Protein AF-0000000075708984 (afdb_homodimer)

Radius of gyration: 16.72 Å; Cα contacts (8 Å, |Δi|>4): 372; chains: 2; bounding box: 32×40×50 Å

Structure (mmCIF, N/CA/C/O backbone):
data_AF-0000000075708984-model_v1
#
loop_
_entity.id
_entity.type
_entity.pdbx_description
1 polymer 'Dynein light chain'
#
loop_
_atom_site.group_PDB
_atom_site.id
_atom_site.type_symbol
_atom_site.label_atom_id
_atom_site.label_alt_id
_atom_site.label_comp_id
_atom_site.label_asym_id
_atom_site.label_entity_id
_atom_site.label_seq_id
_atom_site.pdbx_PDB_ins_code
_atom_site.Cartn_x
_atom_site.Cartn_y
_atom_site.Cartn_z
_atom_site.occupancy
_atom_site.B_iso_or_equiv
_atom_site.auth_seq_id
_atom_site.auth_comp_id
_atom_site.auth_asym_id
_atom_site.auth_atom_id
_atom_site.pdbx_PDB_model_num
ATOM 1 N N . MET A 1 1 ? -2.6 6.703 -23.922 1 40.41 1 MET A N 1
ATOM 2 C CA . MET A 1 1 ? -3.619 5.766 -24.375 1 40.41 1 MET A CA 1
ATOM 3 C C . MET A 1 1 ? -4.562 5.383 -23.25 1 40.41 1 MET A C 1
ATOM 5 O O . MET A 1 1 ? -4.117 4.988 -22.172 1 40.41 1 MET A O 1
ATOM 9 N N . THR A 1 2 ? -5.773 5.848 -23.344 1 46.91 2 THR A N 1
ATOM 10 C CA . THR A 1 2 ? -6.812 5.676 -22.328 1 46.91 2 THR A CA 1
ATOM 11 C C . THR A 1 2 ? -7.078 4.191 -22.078 1 46.91 2 THR A C 1
ATOM 13 O O . THR A 1 2 ? -7.496 3.469 -22.984 1 46.91 2 THR A O 1
ATOM 16 N N . GLU A 1 3 ? -6.422 3.602 -21.25 1 53.44 3 GLU A N 1
ATOM 17 C CA . GLU A 1 3 ? -6.613 2.176 -21 1 53.44 3 GLU A CA 1
ATOM 18 C C . GLU A 1 3 ? -8.094 1.844 -20.812 1 53.44 3 GLU A C 1
ATOM 20 O O . GLU A 1 3 ? -8.805 2.553 -20.109 1 53.44 3 GLU A O 1
ATOM 25 N N . GLU A 1 4 ? -8.695 1.278 -21.812 1 61.34 4 GLU A N 1
ATOM 26 C CA . GLU A 1 4 ? -10.07 0.809 -21.719 1 61.34 4 GLU A CA 1
ATOM 27 C C . GLU A 1 4 ? -10.328 0.103 -20.391 1 61.34 4 GLU A C 1
ATOM 29 O O . GLU A 1 4 ? -9.523 -0.716 -19.953 1 61.34 4 GLU A O 1
ATOM 34 N N . PRO A 1 5 ? -11.258 0.633 -19.703 1 63.28 5 PRO A N 1
ATOM 35 C CA . PRO A 1 5 ? -11.57 -0.022 -18.422 1 63.28 5 PRO A CA 1
ATOM 36 C C . PRO A 1 5 ? -11.812 -1.522 -18.578 1 63.28 5 PRO A C 1
ATOM 38 O O . PRO A 1 5 ? -12.344 -1.966 -19.594 1 63.28 5 PRO A O 1
ATOM 41 N N . ILE A 1 6 ? -11.352 -2.383 -17.797 1 63.81 6 ILE A N 1
ATOM 42 C CA . ILE A 1 6 ? -11.594 -3.82 -17.75 1 63.81 6 ILE A CA 1
ATOM 43 C C . ILE A 1 6 ? -13.094 -4.082 -17.594 1 63.81 6 ILE A C 1
ATOM 45 O O . ILE A 1 6 ? -13.727 -3.521 -16.703 1 63.81 6 ILE A O 1
ATOM 49 N N . PRO A 1 7 ? -13.703 -4.785 -18.5 1 65.25 7 PRO A N 1
ATOM 50 C CA . PRO A 1 7 ? -15.133 -5.09 -18.391 1 65.25 7 PRO A CA 1
ATOM 51 C C . PRO A 1 7 ? -15.492 -5.777 -17.062 1 65.25 7 PRO A C 1
ATOM 53 O O . PRO A 1 7 ? -14.711 -6.586 -16.562 1 65.25 7 PRO A O 1
ATOM 56 N N . GLU A 1 8 ? -16.594 -5.539 -16.469 1 65.06 8 GLU A N 1
ATOM 57 C CA . GLU A 1 8 ? -17.062 -6 -15.172 1 65.06 8 GLU A CA 1
ATOM 58 C C . GLU A 1 8 ? -17.062 -7.523 -15.094 1 65.06 8 GLU A C 1
ATOM 60 O O . GLU A 1 8 ? -16.703 -8.102 -14.062 1 65.06 8 GLU A O 1
ATOM 65 N N . TRP A 1 9 ? -17.547 -8.211 -16.078 1 65.12 9 TRP A N 1
ATOM 66 C CA . TRP A 1 9 ? -17.656 -9.664 -16.047 1 65.12 9 TRP A CA 1
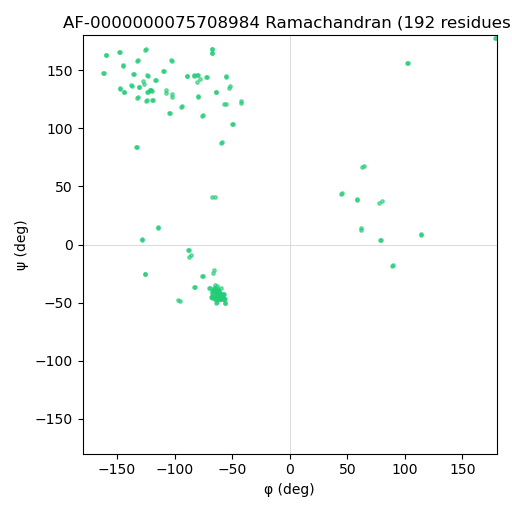ATOM 67 C C . TRP A 1 9 ? -16.297 -10.32 -15.867 1 65.12 9 TRP A C 1
ATOM 69 O O . TRP A 1 9 ? -16.188 -11.391 -15.258 1 65.12 9 TRP A O 1
ATOM 79 N N . ARG A 1 10 ? -15.305 -9.812 -16.438 1 63 10 ARG A N 1
ATOM 80 C CA . ARG A 1 10 ? -13.953 -10.336 -16.266 1 63 10 ARG A CA 1
ATOM 81 C C . ARG A 1 10 ? -13.484 -10.18 -14.828 1 63 10 ARG A C 1
ATOM 83 O O . ARG A 1 10 ? -12.844 -11.078 -14.273 1 63 10 ARG A O 1
ATOM 90 N N . LYS A 1 11 ? -13.891 -9.188 -14.336 1 60.88 11 LYS A N 1
ATOM 91 C CA . LYS A 1 11 ? -13.555 -8.906 -12.945 1 60.88 11 LYS A CA 1
ATOM 92 C C . LYS A 1 11 ? -14.203 -9.914 -12.008 1 60.88 11 LYS A C 1
ATOM 94 O O . LYS A 1 11 ? -13.711 -10.156 -10.906 1 60.88 11 LYS A O 1
ATOM 99 N N . GLN A 1 12 ? -15.219 -10.43 -12.484 1 64.44 12 GLN A N 1
ATOM 100 C CA . GLN A 1 12 ? -16 -11.359 -11.68 1 64.44 12 GLN A CA 1
ATOM 101 C C . GLN A 1 12 ? -15.453 -12.773 -11.773 1 64.44 12 GLN A C 1
ATOM 103 O O . GLN A 1 12 ? -15.789 -13.641 -10.961 1 64.44 12 GLN A O 1
ATOM 108 N N . LEU A 1 13 ? -14.57 -12.828 -12.672 1 66.19 13 LEU A N 1
ATOM 109 C CA . LEU A 1 13 ? -13.961 -14.148 -12.789 1 66.19 13 LEU A CA 1
ATOM 110 C C . LEU A 1 13 ? -12.898 -14.359 -11.719 1 66.19 13 LEU A C 1
ATOM 112 O O . LEU A 1 13 ? -12.336 -13.391 -11.203 1 66.19 13 LEU A O 1
ATOM 116 N N . ASN A 1 14 ? -12.766 -15.492 -11.102 1 77.5 14 ASN A N 1
ATOM 117 C CA . ASN A 1 14 ? -11.727 -15.875 -10.156 1 77.5 14 ASN A CA 1
ATOM 118 C C . ASN A 1 14 ? -10.352 -15.922 -10.828 1 77.5 14 ASN A C 1
ATOM 120 O O . ASN A 1 14 ? -9.609 -16.891 -10.664 1 77.5 14 ASN A O 1
ATOM 124 N N . THR A 1 15 ? -10.195 -14.938 -11.633 1 85.69 15 THR A N 1
ATOM 125 C CA . THR A 1 15 ? -8.922 -14.734 -12.305 1 85.69 15 THR A CA 1
ATOM 126 C C . THR A 1 15 ? -8.352 -13.359 -11.977 1 85.69 15 THR A C 1
ATOM 128 O O . THR A 1 15 ? -9.062 -12.352 -12.062 1 85.69 15 THR A O 1
ATOM 131 N N . PRO A 1 16 ? -7.07 -13.383 -11.641 1 92.88 16 PRO A N 1
ATOM 132 C CA . PRO A 1 16 ? -6.488 -12.07 -11.359 1 92.88 16 PRO A CA 1
ATOM 133 C C . PRO A 1 16 ? -6.465 -11.156 -12.586 1 92.88 16 PRO A C 1
ATOM 135 O O . PRO A 1 16 ? -6.133 -11.602 -13.688 1 92.88 16 PRO A O 1
ATOM 138 N N . LEU A 1 17 ? -6.918 -9.969 -12.414 1 94.06 17 LEU A N 1
ATOM 139 C CA . LEU A 1 17 ? -6.867 -8.93 -13.438 1 94.06 17 LEU A CA 1
ATOM 140 C C . LEU A 1 17 ? -5.77 -7.914 -13.125 1 94.06 17 LEU A C 1
ATOM 142 O O . LEU A 1 17 ? -5.914 -7.098 -12.211 1 94.06 17 LEU A O 1
ATOM 146 N N . VAL A 1 18 ? -4.742 -7.887 -13.984 1 97.06 18 VAL A N 1
ATOM 147 C CA . VAL A 1 18 ? -3.619 -6.988 -13.742 1 97.06 18 VAL A CA 1
ATOM 148 C C . VAL A 1 18 ? -3.982 -5.574 -14.195 1 97.06 18 VAL A C 1
ATOM 150 O O . VAL A 1 18 ? -4.426 -5.375 -15.328 1 97.06 18 VAL A O 1
ATOM 153 N N . VAL A 1 19 ? -3.807 -4.707 -13.32 1 96.44 19 VAL A N 1
ATOM 154 C CA . VAL A 1 19 ? -4.098 -3.309 -13.617 1 96.44 19 VAL A CA 1
ATOM 155 C C . VAL A 1 19 ? -2.814 -2.596 -14.047 1 96.44 19 VAL A C 1
ATOM 157 O O . VAL A 1 19 ? -2.814 -1.831 -15.008 1 96.44 19 VAL A O 1
ATOM 160 N N . GLU A 1 20 ? -1.744 -2.748 -13.32 1 97 20 GLU A N 1
ATOM 161 C CA . GLU A 1 20 ? -0.453 -2.094 -13.516 1 97 20 GLU A CA 1
ATOM 162 C C . GLU A 1 20 ? 0.695 -2.998 -13.078 1 97 20 GLU A C 1
ATOM 164 O O . GLU A 1 20 ? 0.611 -3.656 -12.039 1 97 20 GLU A O 1
ATOM 169 N N . THR A 1 21 ? 1.791 -3.062 -13.977 1 97.94 21 THR A N 1
ATOM 170 C CA . THR A 1 21 ? 2.941 -3.863 -13.578 1 97.94 21 THR A CA 1
ATOM 171 C C . THR A 1 21 ? 4.172 -3.488 -14.398 1 97.94 21 THR A C 1
ATOM 173 O O . THR A 1 21 ? 4.051 -3.049 -15.547 1 97.94 21 THR A O 1
ATOM 176 N N . ASP A 1 22 ? 5.324 -3.594 -13.758 1 97.75 22 ASP A N 1
ATOM 177 C CA . ASP A 1 22 ? 6.582 -3.533 -14.492 1 97.75 22 ASP A CA 1
ATOM 178 C C . ASP A 1 22 ? 7.324 -4.867 -14.43 1 97.75 22 ASP A C 1
ATOM 180 O O . ASP A 1 22 ? 8.516 -4.938 -14.727 1 97.75 22 ASP A O 1
ATOM 184 N N . MET A 1 23 ? 6.602 -5.922 -13.992 1 97.62 23 MET A N 1
ATOM 185 C CA . MET A 1 23 ? 7.18 -7.262 -13.945 1 97.62 23 MET A CA 1
ATOM 186 C C . MET A 1 23 ? 7.352 -7.832 -15.352 1 97.62 23 MET A C 1
ATOM 188 O O . MET A 1 23 ? 6.508 -7.617 -16.219 1 97.62 23 MET A O 1
ATOM 192 N N . GLY A 1 24 ? 8.453 -8.578 -15.484 1 97.06 24 GLY A N 1
ATOM 193 C CA . GLY A 1 24 ? 8.516 -9.398 -16.688 1 97.06 24 GLY A CA 1
ATOM 194 C C . GLY A 1 24 ? 7.488 -10.516 -16.703 1 97.06 24 GLY A C 1
ATOM 195 O O . GLY A 1 24 ? 6.93 -10.867 -15.656 1 97.06 24 GLY A O 1
ATOM 196 N N . ASP A 1 25 ? 7.281 -11.18 -17.828 1 96.94 25 ASP A N 1
ATOM 197 C CA . ASP A 1 25 ? 6.215 -12.156 -18.047 1 96.94 25 ASP A CA 1
ATOM 198 C C . ASP A 1 25 ? 6.367 -13.344 -17.094 1 96.94 25 ASP A C 1
ATOM 200 O O . ASP A 1 25 ? 5.379 -13.828 -16.531 1 96.94 25 ASP A O 1
ATOM 204 N N . ASP A 1 26 ? 7.48 -13.797 -16.969 1 97.25 26 ASP A N 1
ATOM 205 C CA . ASP A 1 26 ? 7.707 -14.969 -16.125 1 97.25 26 ASP A CA 1
ATOM 206 C C . ASP A 1 26 ? 7.367 -14.672 -14.672 1 97.25 26 ASP A C 1
ATOM 208 O O . ASP A 1 26 ? 6.641 -15.43 -14.031 1 97.25 26 ASP A O 1
ATOM 212 N N . LEU A 1 27 ? 7.914 -13.555 -14.203 1 97.56 27 LEU A N 1
ATOM 213 C CA . LEU A 1 27 ? 7.645 -13.18 -12.82 1 97.56 27 LEU A CA 1
ATOM 214 C C . LEU A 1 27 ? 6.164 -12.891 -12.617 1 97.56 27 LEU A C 1
ATOM 216 O O . LEU A 1 27 ? 5.59 -13.258 -11.586 1 97.56 27 LEU A O 1
ATOM 220 N N . GLN A 1 28 ? 5.574 -12.227 -13.539 1 98.19 28 GLN A N 1
ATOM 221 C CA . GLN A 1 28 ? 4.148 -11.938 -13.461 1 98.19 28 GLN A CA 1
ATOM 222 C C . GLN A 1 28 ? 3.336 -13.227 -13.336 1 98.19 28 GLN A C 1
ATOM 224 O O . GLN A 1 28 ? 2.43 -13.32 -12.508 1 98.19 28 GLN A O 1
ATOM 229 N N . THR A 1 29 ? 3.676 -14.227 -14.195 1 96.94 29 THR A N 1
ATOM 230 C CA . THR A 1 29 ? 2.965 -15.5 -14.18 1 96.94 29 THR A CA 1
ATOM 231 C C . THR A 1 29 ? 3.107 -16.188 -12.828 1 96.94 29 THR A C 1
ATOM 233 O O . THR A 1 29 ? 2.123 -16.672 -12.258 1 96.94 29 THR A O 1
ATOM 236 N N . GLU A 1 30 ? 4.293 -16.203 -12.336 1 96.88 30 GLU A N 1
ATOM 237 C CA . GLU A 1 30 ? 4.539 -16.781 -11.023 1 96.88 30 GLU A CA 1
ATOM 238 C C . GLU A 1 30 ? 3.75 -16.062 -9.938 1 96.88 30 GLU A C 1
ATOM 240 O O . GLU A 1 30 ? 3.158 -16.703 -9.062 1 96.88 30 GLU A O 1
ATOM 245 N N . THR A 1 31 ? 3.777 -14.766 -9.961 1 98.12 31 THR A N 1
ATOM 246 C CA . THR A 1 31 ? 3.104 -13.938 -8.969 1 98.12 31 THR A CA 1
ATOM 247 C C . THR A 1 31 ? 1.599 -14.195 -8.977 1 98.12 31 THR A C 1
ATOM 249 O O . THR A 1 31 ? 0.982 -14.328 -7.918 1 98.12 31 THR A O 1
ATOM 252 N N . LEU A 1 32 ? 1.015 -14.32 -10.156 1 97.25 32 LEU A N 1
ATOM 253 C CA . LEU A 1 32 ? -0.423 -14.531 -10.281 1 97.25 32 LEU A CA 1
ATOM 254 C C . LEU A 1 32 ? -0.821 -15.883 -9.688 1 97.25 32 LEU A C 1
ATOM 256 O O . LEU A 1 32 ? -1.882 -16 -9.07 1 97.25 32 LEU A O 1
ATOM 260 N N . ASP A 1 33 ? 0.033 -16.875 -9.875 1 96.19 33 ASP A N 1
ATOM 261 C CA . ASP A 1 33 ? -0.213 -18.188 -9.273 1 96.19 33 ASP A CA 1
ATOM 262 C C . ASP A 1 33 ? -0.175 -18.094 -7.746 1 96.19 33 ASP A C 1
ATOM 264 O O . ASP A 1 33 ? -1.006 -18.703 -7.066 1 96.19 33 ASP A O 1
ATOM 268 N N . LEU A 1 34 ? 0.746 -17.359 -7.227 1 97.69 34 LEU A N 1
ATOM 269 C CA . LEU A 1 34 ? 0.905 -17.234 -5.785 1 97.69 34 LEU A CA 1
ATOM 270 C C . LEU A 1 34 ? -0.258 -16.453 -5.18 1 97.69 34 LEU A C 1
ATOM 272 O O . LEU A 1 34 ? -0.707 -16.75 -4.07 1 97.69 34 LEU A O 1
ATOM 276 N N . VAL A 1 35 ? -0.736 -15.422 -5.887 1 97.5 35 VAL A N 1
ATOM 277 C CA . VAL A 1 35 ? -1.852 -14.602 -5.414 1 97.5 35 VAL A CA 1
ATOM 278 C C . VAL A 1 35 ? -3.09 -15.477 -5.238 1 97.5 35 VAL A C 1
ATOM 280 O O . VAL A 1 35 ? -3.74 -15.445 -4.191 1 97.5 35 VAL A O 1
ATOM 283 N N . SER A 1 36 ? -3.344 -16.297 -6.254 1 94.5 36 SER A N 1
ATOM 284 C CA . SER A 1 36 ? -4.531 -17.156 -6.195 1 94.5 36 SER A CA 1
ATOM 285 C C . SER A 1 36 ? -4.461 -18.125 -5.02 1 94.5 36 SER A C 1
ATOM 287 O O . SER A 1 36 ? -5.438 -18.281 -4.285 1 94.5 36 SER A O 1
ATOM 289 N N . SER A 1 37 ? -3.348 -18.688 -4.805 1 95.44 37 SER A N 1
ATOM 290 C CA . SER A 1 37 ? -3.146 -19.641 -3.719 1 95.44 37 SER A CA 1
ATOM 291 C C . SER A 1 37 ? -3.25 -18.953 -2.357 1 95.44 37 SER A C 1
ATOM 293 O O . SER A 1 37 ? -3.885 -19.484 -1.441 1 95.44 37 SER A O 1
ATOM 295 N N . ALA A 1 38 ? -2.625 -17.812 -2.182 1 96.88 38 ALA A N 1
ATOM 296 C CA . ALA A 1 38 ? -2.594 -17.109 -0.905 1 96.88 38 ALA A CA 1
ATOM 297 C C . ALA A 1 38 ? -3.988 -16.625 -0.508 1 96.88 38 ALA A C 1
ATOM 299 O O . ALA A 1 38 ? -4.359 -16.688 0.666 1 96.88 38 ALA A O 1
ATOM 300 N N . ILE A 1 39 ? -4.742 -16.156 -1.452 1 94.56 39 ILE A N 1
ATOM 301 C CA . ILE A 1 39 ? -6.09 -15.672 -1.186 1 94.56 39 ILE A CA 1
ATOM 302 C C . ILE A 1 39 ? -6.969 -16.828 -0.707 1 94.56 39 ILE A C 1
ATOM 304 O O . ILE A 1 39 ? -7.715 -16.672 0.265 1 94.56 39 ILE A O 1
ATOM 308 N N . GLU A 1 40 ? -6.863 -17.922 -1.377 1 92.5 40 GLU A N 1
ATOM 309 C CA . GLU A 1 40 ? -7.621 -19.094 -0.982 1 92.5 40 GLU A CA 1
ATOM 310 C C . GLU A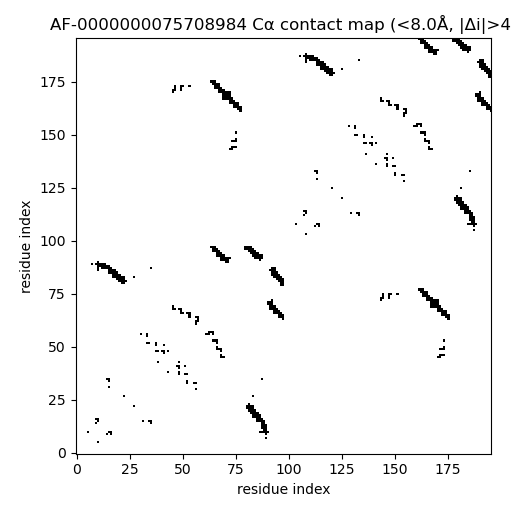 1 40 ? -7.23 -19.562 0.416 1 92.5 40 GLU A C 1
ATOM 312 O 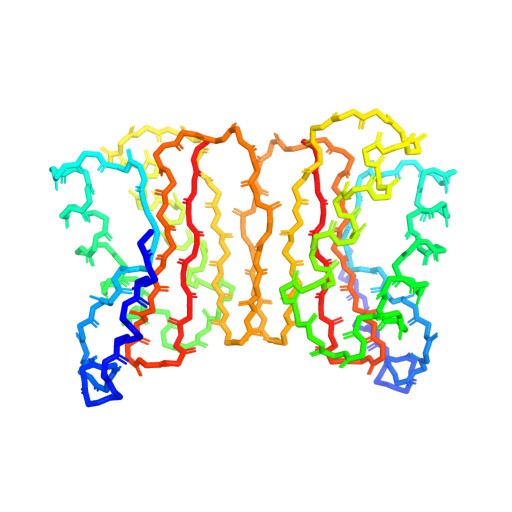O . GLU A 1 40 ? -8.094 -19.875 1.24 1 92.5 40 GLU A O 1
ATOM 317 N N . ARG A 1 41 ? -5.988 -19.516 0.755 1 95.94 41 ARG A N 1
ATOM 318 C CA . ARG A 1 41 ? -5.469 -20.016 2.025 1 95.94 41 ARG A CA 1
ATOM 319 C C . ARG A 1 41 ? -5.809 -19.062 3.166 1 95.94 41 ARG A C 1
ATOM 321 O O . ARG A 1 41 ? -5.922 -19.484 4.32 1 95.94 41 ARG A O 1
ATOM 328 N N . SER A 1 42 ? -5.973 -17.781 2.879 1 95.69 42 SER A N 1
ATOM 329 C CA . SER A 1 42 ? -6.152 -16.781 3.92 1 95.69 42 SER A CA 1
ATOM 330 C C . SER A 1 42 ? -7.625 -16.625 4.281 1 95.69 42 SER A C 1
ATOM 332 O O . SER A 1 42 ? -7.961 -15.945 5.258 1 95.69 42 SER A O 1
ATOM 334 N N . GLN A 1 43 ? -8.492 -17.25 3.629 1 92.12 43 GLN A N 1
ATOM 335 C CA . GLN A 1 43 ? -9.93 -17.234 3.881 1 92.12 43 GLN A CA 1
ATOM 336 C C . GLN A 1 43 ? -10.438 -15.82 4.133 1 92.12 43 GLN A C 1
ATOM 338 O O . GLN A 1 43 ? -11.109 -15.562 5.137 1 92.12 43 GLN A O 1
ATOM 343 N N . ASN A 1 44 ? -10.039 -14.875 3.404 1 87.88 44 ASN A N 1
ATOM 344 C CA . ASN A 1 44 ? -10.516 -13.492 3.352 1 87.88 44 ASN A CA 1
ATOM 345 C C . ASN A 1 44 ? -9.945 -12.664 4.496 1 87.88 44 ASN A C 1
ATOM 347 O O . ASN A 1 44 ? -10.43 -11.562 4.766 1 87.88 44 ASN A O 1
ATOM 351 N N . ASN A 1 45 ? -9.078 -13.25 5.293 1 96.44 45 ASN A N 1
ATOM 352 C CA . ASN A 1 45 ? -8.32 -12.461 6.262 1 96.44 45 ASN A CA 1
ATOM 353 C C . ASN A 1 45 ? -7.207 -11.664 5.586 1 96.44 45 ASN A C 1
ATOM 355 O O . ASN A 1 45 ? -6.203 -12.234 5.16 1 96.44 45 ASN A O 1
ATOM 359 N N . LEU A 1 46 ? -7.359 -10.43 5.574 1 97.31 46 LEU A N 1
ATOM 360 C CA . LEU A 1 46 ? -6.477 -9.57 4.797 1 97.31 46 LEU A CA 1
ATOM 361 C C . LEU A 1 46 ? -5.062 -9.578 5.367 1 97.31 46 LEU A C 1
ATOM 363 O O . LEU A 1 46 ? -4.086 -9.609 4.617 1 97.31 46 LEU A O 1
ATOM 367 N N . GLU A 1 47 ? -4.98 -9.531 6.672 1 97.25 47 GLU A N 1
ATOM 368 C CA . GLU A 1 47 ? -3.67 -9.547 7.316 1 97.25 47 GLU A CA 1
ATOM 369 C C . GLU A 1 47 ? -2.92 -10.844 7.016 1 97.25 47 GLU A C 1
ATOM 371 O O . GLU A 1 47 ? -1.736 -10.812 6.676 1 97.25 47 GLU A O 1
ATOM 376 N N . LEU A 1 48 ? -3.576 -11.883 7.094 1 97.81 48 LEU A N 1
ATOM 377 C CA . LEU A 1 48 ? -2.967 -13.18 6.809 1 97.81 48 LEU A CA 1
ATOM 378 C C . LEU A 1 48 ? -2.572 -13.281 5.34 1 97.81 48 LEU A C 1
ATOM 380 O O . LEU A 1 48 ? -1.534 -13.859 5.012 1 97.81 48 LEU A O 1
ATOM 384 N N . CYS A 1 49 ? -3.393 -12.766 4.52 1 98.25 49 CYS A N 1
ATOM 385 C CA . CYS A 1 49 ? -3.104 -12.797 3.09 1 98.25 49 CYS A CA 1
ATOM 386 C C . CYS A 1 49 ? -1.829 -12.023 2.775 1 98.25 49 CYS A C 1
ATOM 388 O O . CYS A 1 49 ? -0.968 -12.508 2.039 1 98.25 49 CYS A O 1
ATOM 390 N N . CYS A 1 50 ? -1.71 -10.867 3.361 1 98.5 50 CYS A N 1
ATOM 391 C CA . CYS A 1 50 ? -0.504 -10.078 3.15 1 98.5 50 CYS A CA 1
ATOM 392 C C . CYS A 1 50 ? 0.737 -10.844 3.592 1 98.5 50 CYS A C 1
ATOM 394 O O . CYS A 1 50 ? 1.734 -10.883 2.869 1 98.5 50 CYS A O 1
ATOM 396 N N . LYS A 1 51 ? 0.615 -11.375 4.699 1 97.94 51 LYS A N 1
ATOM 397 C CA . LYS A 1 51 ? 1.753 -12.102 5.254 1 97.94 51 LYS A CA 1
ATOM 398 C C . LYS A 1 51 ? 2.131 -13.289 4.371 1 97.94 51 LYS A C 1
ATOM 400 O O . LYS A 1 51 ? 3.309 -13.5 4.082 1 97.94 51 LYS A O 1
ATOM 405 N N . ALA A 1 52 ? 1.155 -14.031 3.977 1 98.19 52 ALA A N 1
ATOM 406 C CA . ALA A 1 52 ? 1.39 -15.203 3.127 1 98.19 52 ALA A CA 1
ATOM 407 C C . ALA A 1 52 ? 2.053 -14.797 1.813 1 98.19 52 ALA A C 1
ATOM 409 O O . ALA A 1 52 ? 3.014 -15.43 1.375 1 98.19 52 ALA A O 1
ATOM 410 N N . LEU A 1 53 ? 1.551 -13.766 1.206 1 98.62 53 LEU A N 1
ATOM 411 C CA . LEU A 1 53 ? 2.082 -13.312 -0.074 1 98.62 53 LEU A CA 1
ATOM 412 C C . LEU A 1 53 ? 3.521 -12.828 0.076 1 98.62 53 LEU A C 1
ATOM 414 O O . LEU A 1 53 ? 4.379 -13.148 -0.751 1 98.62 53 LEU A O 1
ATOM 418 N N . LYS A 1 54 ? 3.688 -12.055 1.063 1 98.25 54 LYS A N 1
ATOM 419 C CA . LYS A 1 54 ? 5.039 -11.57 1.319 1 98.25 54 LYS A CA 1
ATOM 420 C C . LYS A 1 54 ? 6.016 -12.734 1.49 1 98.25 54 LYS A C 1
ATOM 422 O O . LYS A 1 54 ? 7.094 -12.742 0.889 1 98.25 54 LYS A O 1
ATOM 427 N N . GLU A 1 55 ? 5.703 -13.648 2.297 1 97.94 55 GLU A N 1
ATOM 428 C CA . GLU A 1 55 ? 6.57 -14.789 2.582 1 97.94 55 GLU A CA 1
ATOM 429 C C . GLU A 1 55 ? 6.77 -15.656 1.342 1 97.94 55 GLU A C 1
ATOM 431 O O . GLU A 1 55 ? 7.891 -16.094 1.06 1 97.94 55 GLU A O 1
ATOM 436 N N . ASP A 1 56 ? 5.73 -15.961 0.594 1 98.38 56 ASP A N 1
ATOM 437 C CA . ASP A 1 56 ? 5.812 -16.766 -0.623 1 98.38 56 ASP A CA 1
ATOM 438 C C . ASP A 1 56 ? 6.711 -16.094 -1.66 1 98.38 56 ASP A C 1
ATOM 440 O O . ASP A 1 56 ? 7.535 -16.766 -2.293 1 98.38 56 ASP A O 1
ATOM 444 N N . MET A 1 57 ? 6.555 -14.805 -1.816 1 98.25 57 MET A N 1
ATOM 445 C CA . MET A 1 57 ? 7.363 -14.07 -2.791 1 98.25 57 MET A CA 1
ATOM 446 C C . MET A 1 57 ? 8.828 -14.039 -2.371 1 98.25 57 MET A C 1
ATOM 448 O O . MET A 1 57 ? 9.719 -14.266 -3.191 1 98.25 57 MET A O 1
ATOM 452 N N . ASP A 1 58 ? 9.023 -13.766 -1.09 1 97.88 58 ASP A N 1
ATOM 453 C CA . ASP A 1 58 ? 10.391 -13.766 -0.578 1 97.88 58 ASP A CA 1
ATOM 454 C C . ASP A 1 58 ? 11.062 -15.109 -0.806 1 97.88 58 ASP A C 1
ATOM 456 O O . ASP A 1 58 ? 12.234 -15.164 -1.186 1 97.88 58 ASP A O 1
ATOM 460 N N . LYS A 1 59 ? 10.359 -16.109 -0.565 1 98.06 59 LYS A N 1
ATOM 461 C CA . LYS A 1 59 ? 10.891 -17.469 -0.707 1 98.06 59 LYS A CA 1
ATOM 462 C C . LYS A 1 59 ? 11.18 -17.781 -2.168 1 98.06 59 LYS A C 1
ATOM 464 O O . LYS A 1 59 ? 12.211 -18.391 -2.482 1 98.06 59 LYS A O 1
ATOM 469 N N . LYS A 1 60 ? 10.336 -17.359 -3.02 1 97.25 60 LYS A N 1
ATOM 470 C CA . LYS A 1 60 ? 10.391 -17.766 -4.422 1 97.25 60 LYS A CA 1
ATOM 471 C C . LYS A 1 60 ? 11.391 -16.906 -5.195 1 97.25 60 LYS A C 1
ATOM 473 O O . LYS A 1 60 ? 12.07 -17.391 -6.098 1 97.25 60 LYS A O 1
ATOM 478 N N . THR A 1 61 ? 11.477 -15.641 -4.875 1 96.06 61 THR A N 1
ATOM 479 C CA . THR A 1 61 ? 12.219 -14.766 -5.773 1 96.06 61 THR A CA 1
ATOM 480 C C . THR A 1 61 ? 13.258 -13.953 -5 1 96.06 61 THR A C 1
ATOM 482 O O . THR A 1 61 ? 13.922 -13.078 -5.566 1 96.06 61 THR A O 1
ATOM 485 N N . GLY A 1 62 ? 13.445 -14.164 -3.723 1 96.25 62 GLY A N 1
ATOM 486 C CA . GLY A 1 62 ? 14.375 -13.422 -2.887 1 96.25 62 GLY A CA 1
ATOM 487 C C . GLY A 1 62 ? 13.695 -12.383 -2.012 1 96.25 62 GLY A C 1
ATOM 488 O O . GLY A 1 62 ? 12.602 -11.922 -2.326 1 96.25 62 GLY A O 1
ATOM 489 N N . PRO A 1 63 ? 14.281 -11.953 -0.873 1 96.62 63 PRO A N 1
ATOM 490 C CA . PRO A 1 63 ? 13.664 -11.078 0.125 1 96.62 63 PRO A CA 1
ATOM 491 C C . PRO A 1 63 ? 13.422 -9.664 -0.394 1 96.62 63 PRO A C 1
ATOM 493 O O . PRO A 1 63 ? 14.023 -9.266 -1.397 1 96.62 63 PRO A O 1
ATOM 496 N N . GLY A 1 64 ? 12.609 -8.875 0.296 1 95.44 64 GLY A N 1
ATOM 497 C CA . GLY A 1 64 ? 12.438 -7.457 0.033 1 95.44 64 GLY A CA 1
ATOM 498 C C . GLY A 1 64 ? 11.055 -7.098 -0.463 1 95.44 64 GLY A C 1
ATOM 499 O O . GLY A 1 64 ? 10.805 -5.953 -0.848 1 95.44 64 GLY A O 1
ATOM 500 N N . TRP A 1 65 ? 10.164 -8.023 -0.429 1 97.44 65 TRP A N 1
ATOM 501 C CA . TRP A 1 65 ? 8.828 -7.766 -0.959 1 97.44 65 TRP A CA 1
ATOM 502 C C . TRP A 1 65 ? 7.957 -7.066 0.078 1 97.44 65 TRP A C 1
ATOM 504 O O . TRP A 1 65 ? 8.062 -7.348 1.274 1 97.44 65 TRP A O 1
ATOM 514 N N . ASN A 1 66 ? 7.078 -6.172 -0.368 1 97.81 66 ASN A N 1
ATOM 515 C CA . ASN A 1 66 ? 6.035 -5.488 0.386 1 97.81 66 ASN A CA 1
ATOM 516 C C . ASN A 1 66 ? 4.656 -5.723 -0.223 1 97.81 66 ASN A C 1
ATOM 518 O O . ASN A 1 66 ? 4.527 -5.867 -1.439 1 97.81 66 ASN A O 1
ATOM 522 N N . VAL A 1 67 ? 3.715 -5.801 0.601 1 98.56 67 VAL A N 1
ATOM 523 C CA . VAL A 1 67 ? 2.404 -6.215 0.112 1 98.56 67 VAL A CA 1
ATOM 524 C C . VAL A 1 67 ? 1.317 -5.348 0.743 1 98.56 67 VAL A C 1
ATOM 526 O O . VAL A 1 67 ? 1.37 -5.051 1.938 1 98.56 67 VAL A O 1
ATOM 529 N N . VAL A 1 68 ? 0.388 -4.934 -0.024 1 98.62 68 VAL A N 1
ATOM 530 C CA . VAL A 1 68 ? -0.887 -4.379 0.421 1 98.62 68 VAL A CA 1
ATOM 531 C C . VAL A 1 68 ? -2.037 -5.176 -0.192 1 98.62 68 VAL A C 1
ATOM 533 O O . VAL A 1 68 ? -2.035 -5.457 -1.393 1 98.62 68 VAL A O 1
ATOM 536 N N . VAL A 1 69 ? -2.982 -5.574 0.595 1 98.56 69 VAL A N 1
ATOM 537 C CA . VAL A 1 69 ? -4.176 -6.277 0.137 1 98.56 69 VAL A CA 1
ATOM 538 C C . VAL A 1 69 ? -5.422 -5.621 0.729 1 98.56 69 VAL A C 1
ATOM 540 O O . VAL A 1 69 ? -5.449 -5.281 1.915 1 98.56 69 VAL A O 1
ATOM 543 N N . GLY A 1 70 ? -6.438 -5.414 -0.051 1 97.75 70 GLY A N 1
ATOM 544 C CA . GLY A 1 70 ? -7.648 -4.82 0.492 1 97.75 70 GLY A CA 1
ATOM 545 C C . GLY A 1 70 ? -8.734 -4.621 -0.548 1 97.75 70 GLY A C 1
ATOM 546 O O . GLY A 1 70 ? -8.57 -5.008 -1.706 1 97.75 70 GLY A O 1
ATOM 547 N N . GLU A 1 71 ? -9.82 -4.133 0.029 1 94.56 71 GLU A N 1
ATOM 548 C CA . GLU A 1 71 ? -10.945 -3.758 -0.822 1 94.56 71 GLU A CA 1
ATOM 549 C C . GLU A 1 71 ? -11.008 -2.246 -1.023 1 94.56 71 GLU A C 1
ATOM 551 O O . GLU A 1 71 ? -10.742 -1.48 -0.094 1 94.56 71 GLU A O 1
ATOM 556 N N . ASP A 1 72 ? -11.062 -1.698 -2.164 1 94.38 72 ASP A N 1
ATOM 557 C CA . ASP A 1 72 ? -11.273 -0.298 -2.52 1 94.38 72 ASP A CA 1
ATOM 558 C C . ASP A 1 72 ? -10.125 0.576 -2.018 1 94.38 72 ASP A C 1
ATOM 560 O O . ASP A 1 72 ? -10.328 1.444 -1.167 1 94.38 72 ASP A O 1
ATOM 564 N N . PHE A 1 73 ? -9.008 0.471 -2.484 1 97.81 73 PHE A N 1
ATOM 565 C CA . PHE A 1 73 ? -7.883 1.344 -2.172 1 97.81 73 PHE A CA 1
ATOM 566 C C . PHE A 1 73 ? -7.18 1.798 -3.447 1 97.81 73 PHE A C 1
ATOM 568 O O . PHE A 1 73 ? -7.363 1.198 -4.508 1 97.81 73 PHE A O 1
ATOM 575 N N . SER A 1 74 ? -6.52 2.838 -3.354 1 98 74 SER A N 1
ATOM 576 C CA . SER A 1 74 ? -5.652 3.359 -4.406 1 98 74 SER A CA 1
ATOM 577 C C . SER A 1 74 ? -4.234 3.58 -3.898 1 98 74 SER A C 1
ATOM 579 O O . SER A 1 74 ? -3.973 3.465 -2.699 1 98 74 SER A O 1
ATOM 581 N N . HIS A 1 75 ? -3.404 3.803 -4.863 1 98.19 75 HIS A N 1
ATOM 582 C CA . HIS A 1 75 ? -2.008 3.988 -4.484 1 98.19 75 HIS A CA 1
ATOM 583 C C . HIS A 1 75 ? -1.326 5.016 -5.383 1 98.19 75 HIS A C 1
ATOM 585 O O . HIS A 1 75 ? -1.799 5.293 -6.488 1 98.19 75 HIS A O 1
ATOM 591 N N . TYR A 1 76 ? -0.302 5.652 -4.84 1 97.5 76 TYR A N 1
ATOM 592 C CA . TYR A 1 76 ? 0.657 6.434 -5.613 1 97.5 76 TYR A CA 1
ATOM 593 C C . TYR A 1 76 ? 2.088 6.09 -5.219 1 97.5 76 TYR A C 1
ATOM 595 O O . TYR A 1 76 ? 2.654 6.707 -4.312 1 97.5 76 TYR A O 1
ATOM 603 N N . ILE A 1 77 ? 2.611 5.055 -5.781 1 94.44 77 ILE A N 1
ATOM 604 C CA . ILE A 1 77 ? 3.949 4.539 -5.52 1 94.44 77 ILE A CA 1
ATOM 605 C C . ILE A 1 77 ? 4.859 4.828 -6.711 1 94.44 77 ILE A C 1
ATOM 607 O O . ILE A 1 77 ? 4.477 4.602 -7.863 1 94.44 77 ILE A O 1
ATOM 611 N N . THR A 1 78 ? 5.977 5.391 -6.211 1 85 78 THR A N 1
ATOM 612 C CA . THR A 1 78 ? 6.906 5.785 -7.262 1 85 78 THR A CA 1
ATOM 613 C C . THR A 1 78 ? 8.289 5.184 -7.016 1 85 78 THR A C 1
ATOM 615 O O . THR A 1 78 ? 8.633 4.84 -5.883 1 85 78 THR A O 1
ATOM 618 N N . TYR A 1 79 ? 8.977 4.68 -8 1 82.19 79 TYR A N 1
ATOM 619 C CA . TYR A 1 79 ? 10.367 4.258 -8.023 1 82.19 79 TYR A CA 1
ATOM 620 C C . TYR A 1 79 ? 10.531 2.873 -7.41 1 82.19 79 TYR A C 1
ATOM 622 O O . TYR A 1 79 ? 11.391 2.666 -6.547 1 82.19 79 TYR A O 1
ATOM 630 N N . THR A 1 80 ? 9.695 2.014 -7.582 1 85.12 80 THR A N 1
ATOM 631 C CA . THR A 1 80 ? 9.805 0.625 -7.148 1 85.12 80 THR A CA 1
ATOM 632 C C . THR A 1 80 ? 10.148 -0.285 -8.328 1 85.12 80 THR A C 1
ATOM 634 O O . THR A 1 80 ? 10.047 0.128 -9.484 1 85.12 80 THR A O 1
ATOM 637 N N . LYS A 1 81 ? 10.68 -1.404 -7.965 1 91.56 81 LYS A N 1
ATOM 638 C CA . LYS A 1 81 ? 10.93 -2.451 -8.945 1 91.56 81 LYS A CA 1
ATOM 639 C C . LYS A 1 81 ? 9.977 -3.631 -8.75 1 91.56 81 LYS A C 1
ATOM 641 O O . LYS A 1 81 ? 9.57 -3.92 -7.621 1 91.56 81 LYS A O 1
ATOM 646 N N . ASN A 1 82 ? 9.656 -4.309 -9.914 1 97.19 82 ASN A N 1
ATOM 647 C CA . ASN A 1 82 ? 8.859 -5.531 -9.922 1 97.19 82 ASN A CA 1
ATOM 648 C C . ASN A 1 82 ? 7.492 -5.316 -9.281 1 97.19 82 ASN A C 1
ATOM 650 O O . ASN A 1 82 ? 7.035 -6.145 -8.492 1 97.19 82 ASN A O 1
ATOM 654 N N . MET A 1 83 ? 6.941 -4.188 -9.539 1 97.88 83 MET A N 1
ATOM 655 C CA . MET A 1 83 ? 5.645 -3.854 -8.953 1 97.88 83 MET A CA 1
ATOM 656 C C . MET A 1 83 ? 4.512 -4.52 -9.734 1 97.88 83 MET A C 1
ATOM 658 O O . MET A 1 83 ? 4.559 -4.605 -10.961 1 97.88 83 MET A O 1
ATOM 662 N N . ILE A 1 84 ? 3.479 -4.918 -9.094 1 98.56 84 ILE A N 1
ATOM 663 C CA . ILE A 1 84 ? 2.234 -5.352 -9.719 1 98.56 84 ILE A CA 1
ATOM 664 C C . ILE A 1 84 ? 1.047 -4.906 -8.867 1 98.56 84 ILE A C 1
ATOM 666 O O . ILE A 1 84 ? 1.073 -5.02 -7.641 1 98.56 84 ILE A O 1
ATOM 670 N N . PHE A 1 85 ? 0.135 -4.344 -9.492 1 98.25 85 PHE A N 1
ATOM 671 C CA . PHE A 1 85 ? -1.17 -4.027 -8.922 1 98.25 85 PHE A CA 1
ATOM 672 C C . PHE A 1 85 ? -2.279 -4.734 -9.695 1 98.25 85 PHE A C 1
ATOM 674 O O . PHE A 1 85 ? -2.408 -4.559 -10.906 1 98.25 85 PHE A O 1
ATOM 681 N N . LEU A 1 86 ? -3.111 -5.512 -9.016 1 97.75 86 LEU A N 1
ATOM 682 C CA . LEU A 1 86 ? -4.113 -6.336 -9.68 1 97.75 86 LEU A CA 1
ATOM 683 C C . LEU A 1 86 ? -5.363 -6.477 -8.812 1 97.75 86 LEU A C 1
ATOM 685 O O . LEU A 1 86 ? -5.348 -6.125 -7.633 1 97.75 86 LEU A O 1
ATOM 689 N N . TYR A 1 87 ? -6.434 -6.957 -9.461 1 96.06 87 TYR A N 1
ATOM 690 C CA . TYR A 1 87 ? -7.648 -7.324 -8.742 1 96.06 87 TYR A CA 1
ATOM 691 C C . TYR A 1 87 ? -7.938 -8.812 -8.875 1 96.06 87 TYR A C 1
ATOM 693 O O . TYR A 1 87 ? -7.715 -9.398 -9.938 1 96.06 87 TYR A O 1
ATOM 701 N N . PHE A 1 88 ? -8.383 -9.297 -7.785 1 93.31 88 PHE A N 1
ATOM 702 C CA . PHE A 1 88 ? -8.812 -10.688 -7.754 1 93.31 88 PHE A CA 1
ATOM 703 C C . PHE A 1 88 ? -10.289 -10.789 -7.383 1 93.31 88 PHE A C 1
ATOM 705 O O . PHE A 1 88 ? -10.727 -10.195 -6.398 1 93.31 88 PHE A O 1
ATOM 712 N N . GLY A 1 89 ? -11.008 -11.602 -8.188 1 86.19 89 GLY A N 1
ATOM 713 C CA . GLY A 1 89 ? -12.422 -11.82 -7.93 1 86.19 89 GLY A CA 1
ATOM 714 C C . GLY A 1 89 ? -13.242 -10.555 -8.023 1 86.19 89 GLY A C 1
ATOM 715 O O . GLY A 1 89 ? -14.312 -10.453 -7.418 1 86.19 89 GLY A O 1
ATOM 716 N N . GLY A 1 90 ? -12.758 -9.594 -8.5 1 81.56 90 GLY A N 1
ATOM 717 C CA . GLY A 1 90 ? -13.438 -8.336 -8.773 1 81.56 90 GLY A CA 1
ATOM 718 C C . GLY A 1 90 ? -13.383 -7.363 -7.617 1 81.56 90 GLY A C 1
ATOM 719 O O . GLY A 1 90 ? -13.562 -6.156 -7.805 1 81.56 90 GLY A O 1
ATOM 720 N N . ASN A 1 91 ? -13.094 -7.789 -6.461 1 89.19 91 ASN A N 1
ATOM 721 C CA . ASN A 1 91 ? -13.227 -6.836 -5.367 1 89.19 91 ASN A CA 1
ATOM 722 C C . ASN A 1 91 ? -11.938 -6.715 -4.562 1 89.19 91 ASN A C 1
ATOM 724 O O . ASN A 1 91 ? -11.695 -5.695 -3.914 1 89.19 91 ASN A O 1
ATOM 728 N N . LEU A 1 92 ? -11.172 -7.773 -4.625 1 95.44 92 LEU A N 1
ATOM 729 C CA . LEU A 1 92 ? -9.977 -7.746 -3.783 1 95.44 92 LEU A CA 1
ATOM 730 C C . LEU A 1 92 ? -8.773 -7.238 -4.566 1 95.44 92 LEU A C 1
ATOM 732 O O . LEU A 1 92 ? -8.352 -7.871 -5.535 1 95.44 92 LEU A O 1
ATOM 736 N N . GLY A 1 93 ? -8.195 -6.137 -4.145 1 97.25 93 GLY A N 1
ATOM 737 C CA . GLY A 1 93 ? -6.973 -5.609 -4.73 1 97.25 93 GLY A CA 1
ATOM 738 C C . GLY A 1 93 ? -5.711 -6.152 -4.078 1 97.25 93 GLY A C 1
ATOM 739 O O . GLY A 1 93 ? -5.668 -6.344 -2.861 1 97.25 93 GLY A O 1
ATOM 740 N N . VAL A 1 94 ? -4.664 -6.352 -4.852 1 98.44 94 VAL A N 1
ATOM 741 C CA . VAL A 1 94 ? -3.348 -6.781 -4.395 1 98.44 94 VAL A CA 1
ATOM 742 C C . VAL A 1 94 ? -2.27 -5.898 -5.016 1 98.44 94 VAL A C 1
ATOM 744 O O . VAL A 1 94 ? -2.215 -5.738 -6.234 1 98.44 94 VAL A O 1
ATOM 747 N N . LEU A 1 95 ? -1.458 -5.344 -4.184 1 98.62 95 LEU A N 1
ATOM 748 C CA . LEU A 1 95 ? -0.309 -4.543 -4.586 1 98.62 95 LEU A CA 1
ATOM 749 C C . LEU A 1 95 ? 0.978 -5.09 -3.979 1 98.62 95 LEU A C 1
ATOM 751 O O . LEU A 1 95 ? 1.059 -5.289 -2.764 1 98.62 95 LEU A O 1
ATOM 755 N N . MET A 1 96 ? 1.918 -5.375 -4.824 1 98.5 96 MET A N 1
ATOM 756 C CA . MET A 1 96 ? 3.209 -5.879 -4.367 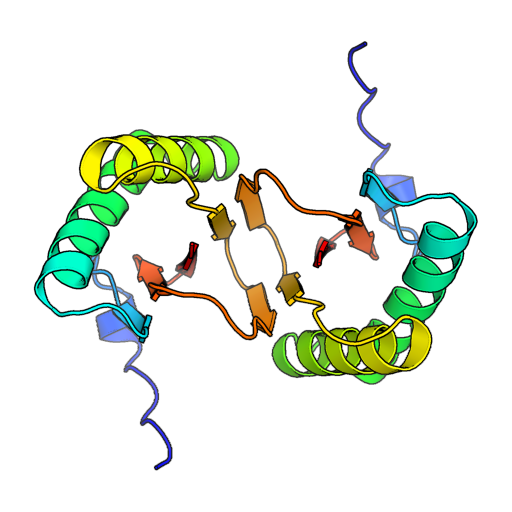1 98.5 96 MET A CA 1
ATOM 757 C C . MET A 1 96 ? 4.355 -5.188 -5.098 1 98.5 96 MET A C 1
ATOM 759 O O . MET A 1 96 ? 4.227 -4.848 -6.277 1 98.5 96 MET A O 1
ATOM 763 N N . TRP A 1 97 ? 5.402 -5.059 -4.332 1 97.69 97 TRP A N 1
ATOM 764 C CA . TRP A 1 97 ? 6.598 -4.484 -4.941 1 97.69 97 TRP A CA 1
ATOM 765 C C . TRP A 1 97 ? 7.844 -4.836 -4.137 1 97.69 97 TRP A C 1
ATOM 767 O O . TRP A 1 97 ? 7.742 -5.309 -3 1 97.69 97 TRP A O 1
ATOM 777 N N . LYS A 1 98 ? 8.969 -4.645 -4.828 1 95.06 98 LYS A N 1
ATOM 778 C CA . LYS A 1 98 ? 10.258 -4.656 -4.145 1 95.06 98 LYS A CA 1
ATOM 779 C C . LYS A 1 98 ? 10.852 -3.252 -4.074 1 95.06 98 LYS A C 1
ATOM 781 O O . LYS A 1 98 ? 10.633 -2.432 -4.969 1 95.06 98 LYS A O 1
ATOM 786 N N . MET B 1 1 ? 3.164 -5.941 24.656 1 41.81 1 MET B N 1
ATOM 787 C CA . MET B 1 1 ? 2.053 -5.211 25.266 1 41.81 1 MET B CA 1
ATOM 788 C C . MET B 1 1 ? 0.869 -5.129 24.297 1 41.81 1 MET B C 1
ATOM 790 O O . MET B 1 1 ? 1.028 -4.742 23.141 1 41.81 1 MET B O 1
ATOM 794 N N . THR B 1 2 ? -0.156 -5.82 24.641 1 47.88 2 THR B N 1
ATOM 795 C CA . THR B 1 2 ? -1.365 -5.945 23.828 1 47.88 2 THR B CA 1
ATOM 796 C C . THR B 1 2 ? -1.999 -4.578 23.594 1 47.88 2 THR B C 1
ATOM 798 O O . THR B 1 2 ? -2.445 -3.922 24.531 1 47.88 2 THR B O 1
ATOM 801 N N . GLU B 1 3 ? -1.648 -3.904 22.656 1 54.44 3 GLU B N 1
ATOM 802 C CA . GLU B 1 3 ? -2.221 -2.584 22.422 1 54.44 3 GLU B CA 1
ATOM 803 C C . GLU B 1 3 ? -3.746 -2.627 22.453 1 54.44 3 GLU B C 1
ATOM 805 O O . GLU B 1 3 ? -4.363 -3.529 21.891 1 54.44 3 GLU B O 1
ATOM 810 N N . GLU B 1 4 ? -4.281 -2.164 23.516 1 62.94 4 GLU B N 1
ATOM 811 C CA . GLU B 1 4 ? -5.73 -2.025 23.609 1 62.94 4 GLU B CA 1
ATOM 812 C C . GLU B 1 4 ? -6.328 -1.468 22.328 1 62.94 4 GLU B C 1
ATOM 814 O O . GLU B 1 4 ? -5.805 -0.507 21.766 1 62.94 4 GLU B O 1
ATOM 819 N N . PRO B 1 5 ? -7.254 -2.217 21.781 1 63.78 5 PRO B N 1
ATOM 820 C CA . PRO B 1 5 ? -7.879 -1.7 20.562 1 63.78 5 PRO B CA 1
ATOM 821 C C . PRO B 1 5 ? -8.422 -0.282 20.734 1 63.78 5 PRO B C 1
ATOM 823 O O . PRO B 1 5 ? -8.891 0.078 21.812 1 63.78 5 PRO B O 1
ATOM 826 N N . ILE B 1 6 ? -8.242 0.623 19.891 1 65.06 6 ILE B N 1
ATOM 827 C CA . ILE B 1 6 ? -8.805 1.97 19.859 1 65.06 6 ILE B CA 1
ATOM 828 C C . ILE B 1 6 ? -10.328 1.895 19.906 1 65.06 6 ILE B C 1
ATOM 830 O O . ILE B 1 6 ? -10.945 1.165 19.125 1 65.06 6 ILE B O 1
ATOM 834 N N . PRO B 1 7 ? -10.953 2.52 20.922 1 67 7 PRO B N 1
ATOM 835 C CA . PRO B 1 7 ? -12.414 2.508 21 1 67 7 PRO B CA 1
ATOM 836 C C . PRO B 1 7 ? -13.086 3.037 19.734 1 67 7 PRO B C 1
ATOM 838 O O . PRO B 1 7 ? -12.578 3.967 19.109 1 67 7 PRO B O 1
ATOM 841 N N . GLU B 1 8 ? -14.203 2.539 19.297 1 67.25 8 GLU B N 1
ATOM 842 C CA . GLU B 1 8 ? -14.93 2.826 18.062 1 67.25 8 GLU B CA 1
ATOM 843 C C . GLU B 1 8 ? -15.281 4.309 17.969 1 67.25 8 GLU B C 1
ATOM 845 O O . GLU B 1 8 ? -15.211 4.895 16.891 1 67.25 8 GLU B O 1
ATOM 850 N N . TRP B 1 9 ? -15.742 4.938 19.047 1 67.69 9 TRP B N 1
ATOM 851 C CA . TRP B 1 9 ? -16.172 6.332 19 1 67.69 9 TRP B CA 1
ATOM 852 C C . TRP B 1 9 ? -15.016 7.246 18.594 1 67.69 9 TRP B C 1
ATOM 854 O O . TRP B 1 9 ? -15.227 8.273 17.953 1 67.69 9 TRP B O 1
ATOM 864 N N . ARG B 1 10 ? -13.945 7.004 19.047 1 64.31 10 ARG B N 1
ATOM 865 C CA . ARG B 1 10 ? -12.773 7.797 18.688 1 64.31 10 ARG B CA 1
ATOM 866 C C . ARG B 1 10 ? -12.469 7.68 17.203 1 64.31 10 ARG B C 1
ATOM 868 O O . ARG B 1 10 ? -12.094 8.664 16.562 1 64.31 10 ARG B O 1
ATOM 875 N N . LYS B 1 11 ? -12.703 6.559 16.781 1 61.38 11 LYS B N 1
ATOM 876 C CA . LYS B 1 11 ? -12.5 6.293 15.367 1 61.38 11 LYS B CA 1
ATOM 877 C C . LYS B 1 11 ? -13.477 7.09 14.508 1 61.38 11 LYS B C 1
ATOM 879 O O . LYS B 1 11 ? -13.203 7.367 13.336 1 61.38 11 LYS B O 1
ATOM 884 N N . GLN B 1 12 ? -14.453 7.426 15.102 1 67.06 12 GLN B N 1
ATOM 885 C CA . GLN B 1 12 ? -15.523 8.133 14.398 1 67.06 12 GLN B CA 1
ATOM 886 C C . GLN B 1 12 ? -15.273 9.633 14.383 1 67.06 12 GLN B C 1
ATOM 888 O O . GLN B 1 12 ? -15.891 10.367 13.602 1 67.06 12 GLN B O 1
ATOM 893 N N . LEU B 1 13 ? -14.352 9.891 15.156 1 67.69 13 LEU B N 1
ATOM 894 C CA . LEU B 1 13 ? -14.023 11.312 15.164 1 67.69 13 LEU B CA 1
ATOM 895 C C . LEU B 1 13 ? -13.203 11.688 13.938 1 67.69 13 LEU B C 1
ATOM 897 O O . LEU B 1 13 ? -12.555 10.836 13.336 1 67.69 13 LEU B O 1
ATOM 901 N N . ASN B 1 14 ? -13.391 12.82 13.344 1 78.56 14 ASN B N 1
ATOM 902 C CA . ASN B 1 14 ? -12.609 13.367 12.234 1 78.56 14 ASN B CA 1
ATOM 903 C C . ASN B 1 14 ? -11.188 13.711 12.672 1 78.56 14 ASN B C 1
ATOM 905 O O . ASN B 1 14 ? -10.695 14.805 12.383 1 78.56 14 ASN B O 1
ATOM 909 N N . THR B 1 15 ? -10.711 12.82 13.438 1 85.88 15 THR B N 1
ATOM 910 C CA . THR B 1 15 ? -9.32 12.891 13.875 1 85.88 15 THR B CA 1
ATOM 911 C C . THR B 1 15 ? -8.562 11.641 13.453 1 85.88 15 THR B C 1
ATOM 913 O O . THR B 1 15 ? -9.031 10.516 13.656 1 85.88 15 THR B O 1
ATOM 916 N N . PRO B 1 16 ? -7.398 11.898 12.891 1 93 16 PRO B N 1
ATOM 917 C CA . PRO B 1 16 ? -6.629 10.711 12.5 1 93 16 PRO B CA 1
ATOM 918 C C . PRO B 1 16 ? -6.215 9.852 13.688 1 93 16 PRO B C 1
ATOM 920 O O . PRO B 1 16 ? -5.793 10.383 14.719 1 93 16 PRO B O 1
ATOM 923 N N . LEU B 1 17 ? -6.445 8.578 13.586 1 94.19 17 LEU B N 1
ATOM 924 C CA . LEU B 1 17 ? -6.012 7.598 14.57 1 94.19 17 LEU B CA 1
ATOM 925 C C . LEU B 1 17 ? -4.812 6.805 14.062 1 94.19 17 LEU B C 1
ATOM 927 O O . LEU B 1 17 ? -4.957 5.957 13.18 1 94.19 17 LEU B O 1
ATOM 931 N N . VAL B 1 18 ? -3.672 7 14.719 1 97.12 18 VAL B N 1
ATOM 932 C CA . VAL B 1 18 ? -2.455 6.332 14.273 1 97.12 18 VAL B CA 1
ATOM 933 C C . VAL B 1 18 ? -2.449 4.887 14.766 1 97.12 18 VAL B C 1
ATOM 935 O O . VAL B 1 18 ? -2.643 4.633 15.953 1 97.12 18 VAL B O 1
ATOM 938 N N . VAL B 1 19 ? -2.244 4.051 13.867 1 96.44 19 VAL B N 1
ATOM 939 C CA . VAL B 1 19 ? -2.199 2.631 14.195 1 96.44 19 VAL B CA 1
ATOM 940 C C . VAL B 1 19 ? -0.748 2.186 14.375 1 96.44 19 VAL B C 1
ATOM 942 O O . VAL B 1 19 ? -0.426 1.458 15.312 1 96.44 19 VAL B O 1
ATOM 945 N N . GLU B 1 20 ? 0.128 2.523 13.477 1 97.12 20 GLU B N 1
ATOM 946 C CA . GLU B 1 20 ? 1.534 2.135 13.43 1 97.12 20 GLU B CA 1
ATOM 947 C C . GLU B 1 20 ? 2.391 3.232 12.805 1 97.12 20 GLU B C 1
ATOM 949 O O . GLU B 1 20 ? 1.998 3.842 11.812 1 97.12 20 GLU B O 1
ATOM 954 N N . THR B 1 21 ? 3.582 3.535 13.516 1 97.94 21 THR B N 1
ATOM 955 C CA . THR B 1 21 ? 4.469 4.535 12.93 1 97.94 21 THR B CA 1
ATOM 956 C C . THR B 1 21 ? 5.871 4.422 13.523 1 97.94 21 THR B C 1
ATOM 958 O O . THR B 1 21 ? 6.039 3.992 14.664 1 97.94 21 THR B O 1
ATOM 961 N N . ASP B 1 22 ? 6.855 4.734 12.688 1 97.81 22 ASP B N 1
ATOM 962 C CA . ASP B 1 22 ? 8.211 4.934 13.195 1 97.81 22 ASP B CA 1
ATOM 963 C C . ASP B 1 22 ? 8.656 6.383 13.016 1 97.81 22 ASP B C 1
ATOM 965 O O . ASP B 1 22 ? 9.844 6.691 13.117 1 97.81 22 ASP B O 1
ATOM 969 N N . MET B 1 23 ? 7.672 7.266 12.734 1 97.56 23 MET B N 1
ATOM 970 C CA . MET B 1 23 ? 7.965 8.688 12.594 1 97.56 23 MET B CA 1
ATOM 971 C C . MET B 1 23 ? 8.266 9.32 13.953 1 97.56 23 MET B C 1
ATOM 973 O O . MET B 1 23 ? 7.645 8.969 14.953 1 97.56 23 MET B O 1
ATOM 977 N N . GLY B 1 24 ? 9.203 10.266 13.906 1 97 24 GLY B N 1
ATOM 978 C CA . GLY B 1 24 ? 9.32 11.117 15.078 1 97 24 GLY B CA 1
ATOM 979 C C . GLY B 1 24 ? 8.117 12.016 15.289 1 97 24 GLY B C 1
ATOM 980 O O . GLY B 1 24 ? 7.324 12.219 14.367 1 97 24 GLY B O 1
ATOM 981 N N . ASP B 1 25 ? 8 12.664 16.438 1 96.94 25 ASP B N 1
ATOM 982 C CA . ASP B 1 25 ? 6.82 13.422 16.844 1 96.94 25 ASP B CA 1
ATOM 983 C C . ASP B 1 25 ? 6.57 14.594 15.898 1 96.94 25 ASP B C 1
ATOM 985 O O . ASP B 1 25 ? 5.426 14.875 15.531 1 96.94 25 ASP B O 1
ATOM 989 N N . ASP B 1 26 ? 7.539 15.242 15.578 1 97.25 26 ASP B N 1
ATOM 990 C CA . ASP B 1 26 ? 7.387 16.422 14.719 1 97.25 26 ASP B CA 1
ATOM 991 C C . ASP B 1 26 ? 6.855 16.016 13.344 1 97.25 26 ASP B C 1
ATOM 993 O O . ASP B 1 26 ? 5.898 16.625 12.852 1 97.25 26 ASP B O 1
ATOM 997 N N . LEU B 1 27 ? 7.516 15.023 12.773 1 97.56 27 LEU B N 1
ATOM 998 C CA . LEU B 1 27 ? 7.082 14.57 11.461 1 97.56 27 LEU B CA 1
ATOM 999 C C . LEU B 1 27 ? 5.672 13.992 11.516 1 97.56 27 LEU B C 1
ATOM 1001 O O . LEU B 1 27 ? 4.867 14.219 10.609 1 97.56 27 LEU B O 1
ATOM 1005 N N . GLN B 1 28 ? 5.387 13.25 12.523 1 98.19 28 GLN B N 1
ATOM 1006 C CA . GLN B 1 28 ? 4.047 12.703 12.703 1 98.19 28 GLN B CA 1
ATOM 1007 C C . GLN B 1 28 ? 2.994 13.805 12.734 1 98.19 28 GLN B C 1
ATOM 1009 O O . GLN B 1 28 ? 1.953 13.703 12.086 1 98.19 28 GLN B O 1
ATOM 1014 N N . THR B 1 29 ? 3.275 14.867 13.523 1 96.94 29 THR B N 1
ATOM 1015 C CA . THR B 1 29 ? 2.344 15.984 13.648 1 96.94 29 THR B CA 1
ATOM 1016 C C . THR B 1 29 ? 2.115 16.656 12.297 1 96.94 29 THR B C 1
ATOM 1018 O O . THR B 1 29 ? 0.973 16.922 11.922 1 96.94 29 THR B O 1
ATOM 1021 N N . GLU B 1 30 ? 3.178 16.875 11.609 1 96.88 30 GLU B N 1
ATOM 1022 C CA . GLU B 1 30 ? 3.074 17.469 10.273 1 96.88 30 GLU B CA 1
ATOM 1023 C C . GLU B 1 30 ? 2.258 16.578 9.344 1 96.88 30 GLU B C 1
ATOM 1025 O O . GLU B 1 30 ? 1.41 17.062 8.594 1 96.88 30 GLU B O 1
ATOM 1030 N N . THR B 1 31 ? 2.523 15.312 9.352 1 98.12 31 THR B N 1
ATOM 1031 C CA . THR B 1 31 ? 1.856 14.344 8.492 1 98.12 31 THR B CA 1
ATOM 1032 C C . THR B 1 31 ? 0.356 14.312 8.766 1 98.12 31 THR B C 1
ATOM 1034 O O . THR B 1 31 ? -0.453 14.305 7.84 1 98.12 31 THR B O 1
ATOM 1037 N N . LEU B 1 32 ? -0.014 14.352 10.031 1 97.31 32 LEU B N 1
ATOM 1038 C CA . LEU B 1 32 ? -1.421 14.289 10.414 1 97.31 32 LEU B CA 1
ATOM 1039 C C . LEU B 1 32 ? -2.17 15.523 9.922 1 97.31 32 LEU B C 1
ATOM 1041 O O . LEU B 1 32 ? -3.326 15.43 9.5 1 97.31 32 LEU B O 1
ATOM 1045 N N . ASP B 1 33 ? -1.511 16.672 9.969 1 96.25 33 ASP B N 1
ATOM 1046 C CA . ASP B 1 33 ? -2.105 17.891 9.43 1 96.25 33 ASP B CA 1
ATOM 1047 C C . ASP B 1 33 ? -2.324 17.781 7.922 1 96.25 33 ASP B C 1
ATOM 1049 O O . ASP B 1 33 ? -3.365 18.188 7.406 1 96.25 33 ASP B O 1
ATOM 1053 N N . LEU B 1 34 ? -1.379 17.219 7.242 1 97.69 34 LEU B N 1
ATOM 1054 C CA . LEU B 1 34 ? -1.457 17.094 5.793 1 97.69 34 LEU B CA 1
ATOM 1055 C C . LEU B 1 34 ? -2.533 16.078 5.395 1 97.69 34 LEU B C 1
ATOM 1057 O O . LEU B 1 34 ? -3.225 16.266 4.391 1 97.69 34 LEU B O 1
ATOM 1061 N N . VAL B 1 35 ? -2.674 15 6.16 1 97.5 35 VAL B N 1
ATOM 1062 C CA . VAL B 1 35 ? -3.674 13.969 5.887 1 97.5 35 VAL B CA 1
ATOM 1063 C C . VAL B 1 35 ? -5.07 14.586 5.945 1 97.5 35 VAL B C 1
ATOM 1065 O O . VAL B 1 35 ? -5.875 14.398 5.027 1 97.5 35 VAL B O 1
ATOM 1068 N N . SER B 1 36 ? -5.285 15.359 7.004 1 94.75 36 SER B N 1
ATOM 1069 C CA . SER B 1 36 ? -6.605 15.961 7.168 1 94.75 36 SER B CA 1
ATOM 1070 C C . SER B 1 36 ? -6.938 16.906 6.008 1 94.75 36 SER B C 1
ATOM 1072 O O . SER B 1 36 ? -8.039 16.859 5.465 1 94.75 36 SER B O 1
ATOM 1074 N N . SER B 1 37 ? -6.012 17.656 5.617 1 95.56 37 SER B N 1
ATOM 1075 C CA . SER B 1 37 ? -6.195 18.609 4.527 1 95.56 37 SER B CA 1
ATOM 1076 C C . SER B 1 37 ? -6.402 17.891 3.195 1 95.56 37 SER B C 1
ATOM 1078 O O . SER B 1 37 ? -7.281 18.266 2.414 1 95.56 37 SER B O 1
ATOM 1080 N N . ALA B 1 38 ? -5.613 16.891 2.875 1 96.81 38 ALA B N 1
ATOM 1081 C CA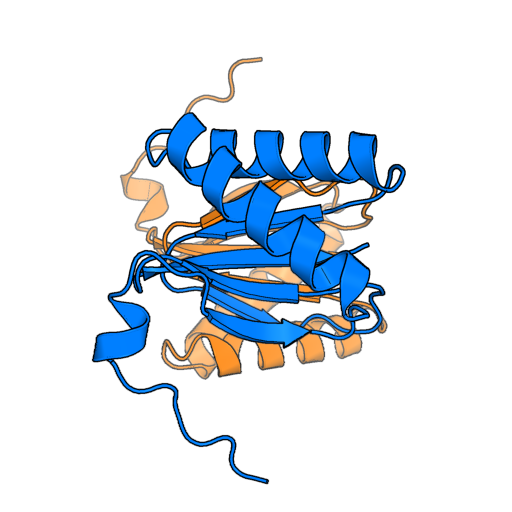 . ALA B 1 38 ? -5.672 16.172 1.603 1 96.81 38 ALA B CA 1
ATOM 1082 C C . ALA B 1 38 ? -6.992 15.422 1.454 1 96.81 38 ALA B C 1
ATOM 1084 O O . ALA B 1 38 ? -7.574 15.383 0.367 1 96.81 38 ALA B O 1
ATOM 1085 N N . ILE B 1 39 ? -7.461 14.836 2.512 1 94.62 39 ILE B N 1
ATOM 1086 C CA . ILE B 1 39 ? -8.711 14.086 2.48 1 94.62 39 ILE B CA 1
ATOM 1087 C C . ILE B 1 39 ? -9.875 15.039 2.184 1 94.62 39 ILE B C 1
ATOM 1089 O O . ILE B 1 39 ? -10.734 14.734 1.356 1 94.62 39 ILE B O 1
ATOM 1093 N N . GLU B 1 40 ? -9.867 16.141 2.84 1 92.5 40 GLU B N 1
ATOM 1094 C CA . GLU B 1 40 ? -10.898 17.141 2.607 1 92.5 40 GLU B CA 1
ATOM 1095 C C . GLU B 1 40 ? -10.859 17.656 1.169 1 92.5 40 GLU B C 1
ATOM 1097 O O . GLU B 1 40 ? -11.906 17.781 0.519 1 92.5 40 GLU B O 1
ATOM 1102 N N . ARG B 1 41 ? -9.727 17.828 0.604 1 96 41 ARG B N 1
ATOM 1103 C CA . ARG B 1 41 ? -9.547 18.391 -0.729 1 96 41 ARG B CA 1
ATOM 1104 C C . ARG B 1 41 ? -9.883 17.375 -1.808 1 96 41 ARG B C 1
ATOM 1106 O O . ARG B 1 41 ? -10.281 17.734 -2.918 1 96 41 ARG B O 1
ATOM 1113 N N . SER B 1 42 ? -9.734 16.094 -1.516 1 95.62 42 SER B N 1
ATOM 1114 C CA . SER B 1 42 ? -9.891 15.055 -2.525 1 95.62 42 SER B CA 1
ATOM 1115 C C . SER B 1 42 ? -11.344 14.609 -2.633 1 95.62 42 SER B C 1
ATOM 1117 O O . SER B 1 42 ? -11.703 13.867 -3.553 1 95.62 42 SER B O 1
ATOM 1119 N N . GLN B 1 43 ? -12.195 15.07 -1.832 1 92.25 43 GLN B N 1
ATOM 1120 C CA . GLN B 1 43 ? -13.625 14.781 -1.834 1 92.25 43 GLN B CA 1
ATOM 1121 C C . GLN B 1 43 ? -13.883 13.289 -2.016 1 92.25 43 GLN B C 1
ATOM 1123 O O . GLN B 1 43 ? -14.648 12.891 -2.896 1 92.25 43 GLN B O 1
ATOM 1128 N N . ASN B 1 44 ? -13.211 12.453 -1.379 1 88.12 44 ASN B N 1
ATOM 1129 C CA . ASN B 1 44 ? -13.398 11.008 -1.269 1 88.12 44 ASN B CA 1
ATOM 1130 C C . ASN B 1 44 ? -12.875 10.281 -2.504 1 88.12 44 ASN B C 1
ATOM 1132 O O . ASN B 1 44 ? -13.164 9.102 -2.701 1 88.12 44 ASN B O 1
ATOM 1136 N N . ASN B 1 45 ? -12.281 11 -3.426 1 96.5 45 ASN B N 1
ATOM 1137 C CA . ASN B 1 45 ? -11.562 10.359 -4.523 1 96.5 45 ASN B CA 1
ATOM 1138 C C . ASN B 1 45 ? -10.211 9.812 -4.066 1 96.5 45 ASN B C 1
ATOM 1140 O O . ASN B 1 45 ? -9.281 10.578 -3.811 1 96.5 45 ASN B O 1
ATOM 1144 N N . LEU B 1 46 ? -10.125 8.562 -4.039 1 97.31 46 LEU B N 1
ATOM 1145 C CA . LEU B 1 46 ? -8.961 7.91 -3.438 1 97.31 46 LEU B CA 1
ATOM 1146 C C . LEU B 1 46 ? -7.703 8.18 -4.25 1 97.31 46 LEU B C 1
ATOM 1148 O O . LEU B 1 46 ? -6.633 8.414 -3.686 1 97.31 46 LEU B O 1
ATOM 1152 N N . GLU B 1 47 ? -7.836 8.125 -5.547 1 97.19 47 GLU B N 1
ATOM 1153 C CA . GLU B 1 47 ? -6.691 8.383 -6.418 1 97.19 47 GLU B CA 1
ATOM 1154 C C . GLU B 1 47 ? -6.168 9.805 -6.23 1 97.19 47 GLU B C 1
ATOM 1156 O O . GLU B 1 47 ? -4.957 10.008 -6.105 1 97.19 47 GLU B O 1
ATOM 1161 N N . LEU B 1 48 ? -7.023 10.688 -6.184 1 97.75 48 LEU B N 1
ATOM 1162 C CA . LEU B 1 48 ? -6.637 12.086 -5.992 1 97.75 48 LEU B CA 1
ATOM 1163 C C . LEU B 1 48 ? -6.016 12.289 -4.613 1 97.75 48 LEU B C 1
ATOM 1165 O O . LEU B 1 48 ? -5.07 13.062 -4.465 1 97.75 48 LEU B O 1
ATOM 1169 N N . CYS B 1 49 ? -6.551 11.648 -3.658 1 98.19 49 CYS B N 1
ATOM 1170 C CA . CYS B 1 49 ? -6.027 11.766 -2.301 1 98.19 49 CYS B CA 1
ATOM 1171 C C . CYS B 1 49 ? -4.594 11.258 -2.223 1 98.19 49 CYS B C 1
ATOM 1173 O O . CYS B 1 49 ? -3.729 11.922 -1.646 1 98.19 49 CYS B O 1
ATOM 1175 N N . CYS B 1 50 ? -4.355 10.141 -2.83 1 98.44 50 CYS B N 1
ATOM 1176 C CA . CYS B 1 50 ? -3.002 9.594 -2.84 1 98.44 50 CYS B CA 1
ATOM 1177 C C . CYS B 1 50 ? -2.027 10.578 -3.482 1 98.44 50 CYS B C 1
ATOM 1179 O O . CYS B 1 50 ? -0.945 10.82 -2.947 1 98.44 50 CYS B O 1
ATOM 1181 N N . LYS B 1 51 ? -2.447 11.047 -4.551 1 97.88 51 LYS B N 1
ATOM 1182 C CA . LYS B 1 51 ? -1.585 11.969 -5.289 1 97.88 51 LYS B CA 1
ATOM 1183 C C . LYS B 1 51 ? -1.298 13.227 -4.477 1 97.88 51 LYS B C 1
ATOM 1185 O O . LYS B 1 51 ? -0.15 13.664 -4.391 1 97.88 51 LYS B O 1
ATOM 1190 N N . ALA B 1 52 ? -2.312 13.781 -3.912 1 98.19 52 ALA B N 1
ATOM 1191 C CA . ALA B 1 52 ? -2.164 14.992 -3.105 1 98.19 52 ALA B CA 1
ATOM 1192 C C . ALA B 1 52 ? -1.216 14.75 -1.933 1 98.19 52 ALA B C 1
ATOM 1194 O O . ALA B 1 52 ? -0.336 15.57 -1.663 1 98.19 52 ALA B O 1
ATOM 1195 N N . LEU B 1 53 ? -1.39 13.656 -1.264 1 98.62 53 LEU B N 1
ATOM 1196 C CA . LEU B 1 53 ? -0.565 13.344 -0.102 1 98.62 53 LEU B CA 1
ATOM 1197 C C . LEU B 1 53 ? 0.892 13.148 -0.507 1 98.62 53 LEU B C 1
ATOM 1199 O O . LEU B 1 53 ? 1.8 13.648 0.161 1 98.62 53 LEU B O 1
ATOM 1203 N N . LYS B 1 54 ? 1.028 12.406 -1.508 1 98.25 54 LYS B N 1
ATOM 1204 C CA . LYS B 1 54 ? 2.385 12.195 -2.002 1 98.25 54 LYS B CA 1
ATOM 1205 C C . LYS B 1 54 ? 3.066 13.516 -2.326 1 98.25 54 LYS B C 1
ATOM 1207 O O . LYS B 1 54 ? 4.207 13.75 -1.923 1 98.25 54 LYS B O 1
ATOM 1212 N N . GLU B 1 55 ? 2.434 14.32 -3.051 1 97.94 55 GLU B N 1
ATOM 1213 C CA . GLU B 1 55 ? 2.996 15.602 -3.473 1 97.94 55 GLU B CA 1
ATOM 1214 C C . GLU B 1 55 ? 3.234 16.516 -2.279 1 97.94 55 GLU B C 1
ATOM 1216 O O . GLU B 1 55 ? 4.273 17.188 -2.191 1 97.94 55 GLU B O 1
ATOM 1221 N N . ASP B 1 56 ? 2.299 16.641 -1.359 1 98.44 56 ASP B N 1
ATOM 1222 C CA . ASP B 1 56 ? 2.43 17.469 -0.168 1 98.44 56 ASP B CA 1
ATOM 1223 C C . ASP B 1 56 ? 3.607 17.016 0.691 1 98.44 56 ASP B C 1
ATOM 1225 O O . ASP B 1 56 ? 4.383 17.844 1.177 1 98.44 56 ASP B O 1
ATOM 1229 N N . MET B 1 57 ? 3.754 15.727 0.851 1 98.31 57 MET B N 1
ATOM 1230 C CA . MET B 1 57 ? 4.844 15.188 1.66 1 98.31 57 MET B CA 1
ATOM 1231 C C . MET B 1 57 ? 6.191 15.438 0.991 1 98.31 57 MET B C 1
ATOM 1233 O O . MET B 1 57 ? 7.148 15.859 1.646 1 98.31 57 MET B O 1
ATOM 1237 N N . ASP B 1 58 ? 6.203 15.164 -0.301 1 97.88 58 ASP B N 1
ATOM 1238 C CA . ASP B 1 58 ? 7.438 15.414 -1.043 1 97.88 58 ASP B CA 1
ATOM 1239 C C . ASP B 1 58 ? 7.867 16.875 -0.922 1 97.88 58 ASP B C 1
ATOM 1241 O O . ASP B 1 58 ? 9.055 17.172 -0.753 1 97.88 58 ASP B O 1
ATOM 1245 N N . LYS B 1 59 ? 6.934 17.703 -1.022 1 98.06 59 LYS B N 1
ATOM 1246 C CA . LYS B 1 59 ? 7.207 19.141 -0.961 1 98.06 59 LYS B CA 1
ATOM 1247 C C . LYS B 1 59 ? 7.676 19.547 0.431 1 98.06 59 LYS B C 1
ATOM 1249 O O . LYS B 1 59 ? 8.609 20.344 0.567 1 98.06 59 LYS B O 1
ATOM 1254 N N . LYS B 1 60 ? 7.09 19 1.413 1 97.25 60 LYS B N 1
ATOM 1255 C CA . LYS B 1 60 ? 7.316 19.438 2.787 1 97.25 60 LYS B CA 1
ATOM 1256 C C . LYS B 1 60 ? 8.578 18.812 3.367 1 97.25 60 LYS B C 1
ATOM 1258 O O . LYS B 1 60 ? 9.297 19.453 4.141 1 97.25 60 LYS B O 1
ATOM 1263 N N . THR B 1 61 ? 8.859 17.578 3.021 1 96 61 THR B N 1
ATOM 1264 C CA . THR B 1 61 ? 9.898 16.875 3.768 1 96 61 THR B CA 1
ATOM 1265 C C . THR B 1 61 ? 10.93 16.266 2.82 1 96 61 THR B C 1
ATOM 1267 O O . THR B 1 61 ? 11.836 15.562 3.256 1 96 61 THR B O 1
ATOM 1270 N N . GLY B 1 62 ? 10.852 16.484 1.535 1 96.19 62 GLY B N 1
ATOM 1271 C CA . GLY B 1 62 ? 11.75 15.922 0.544 1 96.19 62 GLY B CA 1
ATOM 1272 C C . GLY B 1 62 ? 11.148 14.75 -0.21 1 96.19 62 GLY B C 1
ATOM 1273 O O . GLY B 1 62 ? 10.234 14.086 0.286 1 96.19 62 GLY B O 1
ATOM 1274 N N . PRO B 1 63 ? 11.602 14.422 -1.449 1 96.62 63 PRO B N 1
ATOM 1275 C CA . PRO B 1 63 ? 11 13.422 -2.336 1 96.62 63 PRO B CA 1
ATOM 1276 C C . PRO B 1 63 ? 11.141 12 -1.804 1 96.62 63 PRO B C 1
ATOM 1278 O O . PRO B 1 63 ? 11.969 11.742 -0.93 1 96.62 63 PRO B O 1
ATOM 1281 N N . GLY B 1 64 ? 10.383 11.055 -2.354 1 95.44 64 GLY B N 1
ATOM 1282 C CA . GLY B 1 64 ? 10.547 9.633 -2.086 1 95.44 64 GLY B CA 1
ATOM 1283 C C . GLY B 1 64 ? 9.367 9.023 -1.359 1 95.44 64 GLY B C 1
ATOM 1284 O O . GLY B 1 64 ? 9.414 7.855 -0.957 1 95.44 64 GLY B O 1
ATOM 1285 N N . TRP B 1 65 ? 8.328 9.758 -1.22 1 97.38 65 TRP B N 1
ATOM 1286 C CA . TRP B 1 65 ? 7.188 9.25 -0.467 1 97.38 65 TRP B CA 1
ATOM 1287 C C . TRP B 1 65 ? 6.301 8.375 -1.347 1 97.38 65 TRP B C 1
ATOM 1289 O O . TRP B 1 65 ? 6.125 8.656 -2.535 1 97.38 65 TRP B O 1
ATOM 1299 N N . ASN B 1 66 ? 5.699 7.34 -0.771 1 97.81 66 ASN B N 1
ATOM 1300 C CA . ASN B 1 66 ? 4.691 6.453 -1.343 1 97.81 66 ASN B CA 1
ATOM 1301 C C . ASN B 1 66 ? 3.424 6.426 -0.493 1 97.81 66 ASN B C 1
ATOM 1303 O O . ASN B 1 66 ? 3.486 6.57 0.729 1 97.81 66 ASN B O 1
ATOM 1307 N N . VAL B 1 67 ? 2.363 6.293 -1.141 1 98.5 67 VAL B N 1
ATOM 1308 C CA . VAL B 1 67 ? 1.105 6.453 -0.42 1 98.5 67 VAL B CA 1
ATOM 1309 C C . VAL B 1 67 ? 0.115 5.383 -0.865 1 98.5 67 VAL B C 1
ATOM 1311 O O . VAL B 1 67 ? 0.013 5.078 -2.055 1 98.5 67 VAL B O 1
ATOM 1314 N N . VAL B 1 68 ? -0.577 4.805 0.043 1 98.62 68 VAL B N 1
ATOM 1315 C CA . VAL B 1 68 ? -1.779 4.008 -0.179 1 98.62 68 VAL B CA 1
ATOM 1316 C C . VAL B 1 68 ? -2.936 4.582 0.636 1 98.62 68 VAL B C 1
ATOM 1318 O O . VAL B 1 68 ? -2.779 4.879 1.822 1 98.62 68 VAL B O 1
ATOM 1321 N N . VAL B 1 69 ? -4.062 4.773 0.051 1 98.56 69 VAL B N 1
ATOM 1322 C CA . VAL B 1 69 ? -5.27 5.238 0.721 1 98.56 69 VAL B CA 1
ATOM 1323 C C . VAL B 1 69 ? -6.449 4.34 0.342 1 98.56 69 VAL B C 1
ATOM 1325 O O . VAL B 1 69 ? -6.613 3.986 -0.827 1 98.56 69 VAL B O 1
ATOM 1328 N N . GLY B 1 70 ? -7.254 3.953 1.276 1 97.81 70 GLY B N 1
ATOM 1329 C CA . GLY B 1 70 ? -8.406 3.125 0.943 1 97.81 70 GLY B CA 1
ATOM 1330 C C . GLY B 1 70 ? -9.219 2.719 2.156 1 97.81 70 GLY B C 1
ATOM 1331 O O . GLY B 1 70 ? -8.93 3.148 3.275 1 97.81 70 GLY B O 1
ATOM 1332 N N . GLU B 1 71 ? -10.266 2.018 1.783 1 95 71 GLU B N 1
ATOM 1333 C CA . GLU B 1 71 ? -11.117 1.428 2.814 1 95 71 GLU B CA 1
ATOM 1334 C C . GLU B 1 71 ? -10.836 -0.065 2.973 1 95 71 GLU B C 1
ATOM 1336 O O . GLU B 1 71 ? -10.594 -0.764 1.985 1 95 71 GLU B O 1
ATOM 1341 N N . ASP B 1 72 ? -10.609 -0.592 4.109 1 94.38 72 ASP B N 1
ATOM 1342 C CA . ASP B 1 72 ? -10.484 -2.004 4.457 1 94.38 72 ASP B CA 1
ATOM 1343 C C . ASP B 1 72 ? -9.297 -2.643 3.744 1 94.38 72 ASP B C 1
ATOM 1345 O O . ASP B 1 72 ? -9.469 -3.545 2.922 1 94.38 72 ASP B O 1
ATOM 1349 N N . PHE B 1 73 ? -8.164 -2.283 4.031 1 97.88 73 PHE B N 1
ATOM 1350 C CA . PHE B 1 73 ? -6.961 -2.924 3.512 1 97.88 73 PHE B CA 1
ATOM 1351 C C . PHE B 1 73 ? -5.977 -3.217 4.637 1 97.88 73 PHE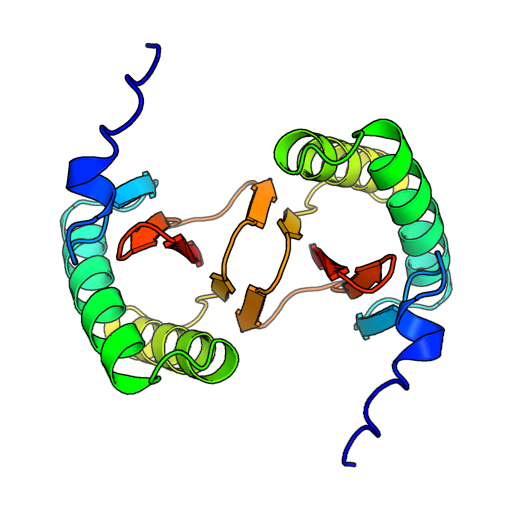 B C 1
ATOM 1353 O O . PHE B 1 73 ? -6.078 -2.646 5.723 1 97.88 73 PHE B O 1
ATOM 1360 N N . SER B 1 74 ? -5.141 -4.102 4.398 1 98 74 SER B N 1
ATOM 1361 C CA . SER B 1 74 ? -4.02 -4.434 5.27 1 98 74 SER B CA 1
ATOM 1362 C C . SER B 1 74 ? -2.693 -4.371 4.52 1 98 74 SER B C 1
ATOM 1364 O O . SER B 1 74 ? -2.676 -4.223 3.293 1 98 74 SER B O 1
ATOM 1366 N N . HIS B 1 75 ? -1.684 -4.41 5.312 1 98.25 75 HIS B N 1
ATOM 1367 C CA . HIS B 1 75 ? -0.366 -4.324 4.695 1 98.25 75 HIS B CA 1
ATOM 1368 C C . HIS B 1 75 ? 0.65 -5.184 5.438 1 98.25 75 HIS B C 1
ATOM 1370 O O . HIS B 1 75 ? 0.436 -5.543 6.598 1 98.25 75 HIS B O 1
ATOM 1376 N N . TYR B 1 76 ? 1.673 -5.602 4.723 1 97.62 76 TYR B N 1
ATOM 1377 C CA . TYR B 1 76 ? 2.887 -6.172 5.297 1 97.62 76 TYR B CA 1
ATOM 1378 C C . TYR B 1 76 ? 4.129 -5.57 4.656 1 97.62 76 TYR B C 1
ATOM 1380 O O . TYR B 1 76 ? 4.629 -6.086 3.654 1 97.62 76 TYR B O 1
ATOM 1388 N N . ILE B 1 77 ? 4.527 -4.449 5.141 1 94.62 77 ILE B N 1
ATOM 1389 C CA . ILE B 1 77 ? 5.676 -3.699 4.648 1 94.62 77 ILE B CA 1
ATOM 1390 C C . ILE B 1 77 ? 6.824 -3.795 5.652 1 94.62 77 ILE B C 1
ATOM 1392 O O . ILE B 1 77 ? 6.613 -3.662 6.859 1 94.62 77 ILE B O 1
ATOM 1396 N N . THR B 1 78 ? 7.941 -4.086 4.961 1 86.06 78 THR B N 1
ATOM 1397 C CA . THR B 1 78 ? 9.109 -4.262 5.82 1 86.06 78 THR B CA 1
ATOM 1398 C C . THR B 1 78 ? 10.266 -3.393 5.348 1 86.06 78 THR B C 1
ATOM 1400 O O . THR B 1 78 ? 10.32 -2.996 4.18 1 86.06 78 THR B O 1
ATOM 1403 N N . TYR B 1 79 ? 11.031 -2.799 6.227 1 82 79 TYR B N 1
ATOM 1404 C CA . TYR B 1 79 ? 12.289 -2.105 5.992 1 82 79 TYR B CA 1
ATOM 1405 C C . TYR B 1 79 ? 12.055 -0.721 5.402 1 82 79 TYR B C 1
ATOM 1407 O O . TYR B 1 79 ? 12.672 -0.351 4.398 1 82 79 TYR B O 1
ATOM 1415 N N . THR B 1 80 ? 11.102 -0.044 5.738 1 85 80 THR B N 1
ATOM 1416 C CA . THR B 1 80 ? 10.836 1.33 5.328 1 85 80 THR B CA 1
ATOM 1417 C C . THR B 1 80 ? 11.211 2.309 6.438 1 85 80 THR B C 1
ATOM 1419 O O . THR B 1 80 ? 11.43 1.904 7.582 1 85 80 THR B O 1
ATOM 1422 N N . LYS B 1 81 ? 11.438 3.506 6 1 91.25 81 LYS B N 1
ATOM 1423 C CA . LYS B 1 81 ? 11.648 4.602 6.941 1 91.25 81 LYS B CA 1
ATOM 1424 C C . LYS B 1 81 ? 10.477 5.578 6.926 1 91.25 81 LYS B C 1
ATOM 1426 O O . LYS B 1 81 ? 9.828 5.766 5.891 1 91.25 81 LYS B O 1
ATOM 1431 N N . ASN B 1 82 ? 10.242 6.191 8.125 1 97.12 82 ASN B N 1
ATOM 1432 C CA . ASN B 1 82 ? 9.242 7.242 8.297 1 97.12 82 ASN B CA 1
ATOM 1433 C C . ASN B 1 82 ? 7.848 6.758 7.902 1 97.12 82 ASN B C 1
ATOM 1435 O O . ASN B 1 82 ? 7.113 7.461 7.207 1 97.12 82 ASN B O 1
ATOM 1439 N N . MET B 1 83 ? 7.562 5.551 8.242 1 97.88 83 MET B N 1
ATOM 1440 C CA . MET B 1 83 ? 6.273 4.961 7.898 1 97.88 83 MET B CA 1
ATOM 1441 C C . MET B 1 83 ? 5.188 5.414 8.867 1 97.88 83 MET B C 1
ATOM 1443 O O . MET B 1 83 ? 5.434 5.531 10.07 1 97.88 83 MET B O 1
ATOM 1447 N N . ILE B 1 84 ? 3.996 5.59 8.43 1 98.56 84 ILE B N 1
ATOM 1448 C CA . ILE B 1 84 ? 2.822 5.785 9.273 1 98.56 84 ILE B CA 1
ATOM 1449 C C . ILE B 1 84 ? 1.612 5.098 8.641 1 98.56 84 ILE B C 1
ATOM 1451 O O . ILE B 1 84 ? 1.396 5.199 7.434 1 98.56 84 ILE B O 1
ATOM 1455 N N . PHE B 1 85 ? 0.945 4.367 9.398 1 98.19 85 PHE B N 1
ATOM 1456 C CA . PHE B 1 85 ? -0.353 3.793 9.07 1 98.19 85 PHE B CA 1
ATOM 1457 C C . PHE B 1 85 ? -1.426 4.285 10.031 1 98.19 85 PHE B C 1
ATOM 1459 O O . PHE B 1 85 ? -1.302 4.117 11.25 1 98.19 85 PHE B O 1
ATOM 1466 N N . LEU B 1 86 ? -2.494 4.863 9.531 1 97.75 86 LEU B N 1
ATOM 1467 C CA . LEU B 1 86 ? -3.504 5.496 10.375 1 97.75 86 LEU B CA 1
ATOM 1468 C C . LEU B 1 86 ? -4.891 5.371 9.742 1 97.75 86 LEU B C 1
ATOM 1470 O O . LEU B 1 86 ? -5.016 5.004 8.578 1 97.75 86 LEU B O 1
ATOM 1474 N N . TYR B 1 87 ? -5.914 5.652 10.562 1 96.06 87 TYR B N 1
ATOM 1475 C CA . TYR B 1 87 ? -7.289 5.754 10.078 1 96.06 87 TYR B CA 1
ATOM 1476 C C . TYR B 1 87 ? -7.832 7.164 10.281 1 96.06 87 TYR B C 1
ATOM 1478 O O . TYR B 1 87 ? -7.531 7.816 11.281 1 96.06 87 TYR B O 1
ATOM 1486 N N . PHE B 1 88 ? -8.555 7.516 9.297 1 93.75 88 PHE B N 1
ATOM 1487 C CA . PHE B 1 88 ? -9.25 8.797 9.359 1 93.75 88 PHE B CA 1
ATOM 1488 C C . PHE B 1 88 ? -10.758 8.602 9.25 1 93.75 88 PHE B C 1
ATOM 1490 O O . PHE B 1 88 ? -11.227 7.895 8.352 1 93.75 88 PHE B O 1
ATOM 1497 N N . GLY B 1 89 ? -11.461 9.266 10.141 1 86.31 89 GLY B N 1
ATOM 1498 C CA . GLY B 1 89 ? -12.914 9.203 10.125 1 86.31 89 GLY B CA 1
ATOM 1499 C C . GLY B 1 89 ? -13.453 7.801 10.344 1 86.31 89 GLY B C 1
ATOM 1500 O O . GLY B 1 89 ? -14.555 7.477 9.898 1 86.31 89 GLY B O 1
ATOM 1501 N N . GLY B 1 90 ? -12.719 6.973 10.75 1 81.88 90 GLY B N 1
ATOM 1502 C CA . GLY B 1 90 ? -13.078 5.617 11.133 1 81.88 90 GLY B CA 1
ATOM 1503 C C . GLY B 1 90 ? -13.016 4.637 9.977 1 81.88 90 GLY B C 1
ATOM 1504 O O . GLY B 1 90 ? -12.906 3.426 10.195 1 81.88 90 GLY B O 1
ATOM 1505 N N . ASN B 1 91 ? -13.023 5.082 8.797 1 89.12 91 ASN B N 1
ATOM 1506 C CA . ASN B 1 91 ? -13.141 4.078 7.742 1 89.12 91 ASN B CA 1
ATOM 1507 C C . ASN B 1 91 ? -12.008 4.203 6.727 1 89.12 91 ASN B C 1
ATOM 1509 O O . ASN B 1 91 ? -11.68 3.236 6.035 1 89.12 91 ASN B O 1
ATOM 1513 N N . LEU B 1 92 ? -11.484 5.387 6.648 1 95.56 92 LEU B N 1
ATOM 1514 C CA . LEU B 1 92 ? -10.477 5.578 5.613 1 95.56 92 LEU B CA 1
ATOM 1515 C C . LEU B 1 92 ? -9.07 5.336 6.164 1 95.56 92 LEU B C 1
ATOM 1517 O O . LEU B 1 92 ? -8.625 6.051 7.062 1 95.56 92 LEU B O 1
ATOM 1521 N N . GLY B 1 93 ? -8.367 4.375 5.625 1 97.31 93 GLY B N 1
ATOM 1522 C CA . GLY B 1 93 ? -6.984 4.109 5.977 1 97.31 93 GLY B CA 1
ATOM 1523 C C . GLY B 1 93 ? -5.996 4.883 5.125 1 97.31 93 GLY B C 1
ATOM 1524 O O . GLY B 1 93 ? -6.203 5.055 3.924 1 97.31 93 GLY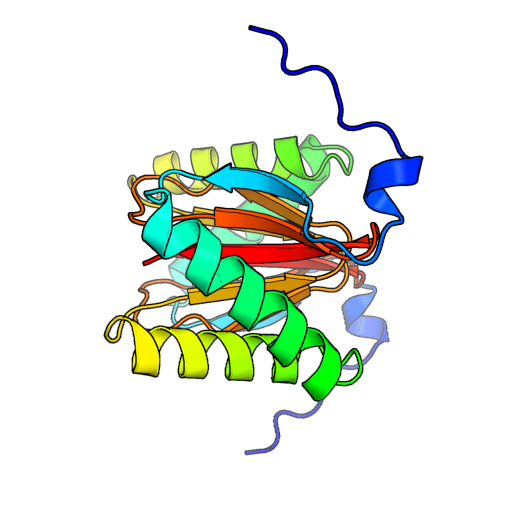 B O 1
ATOM 1525 N N . VAL B 1 94 ? -4.898 5.297 5.703 1 98.44 94 VAL B N 1
ATOM 1526 C CA . VAL B 1 94 ? -3.793 5.969 5.027 1 98.44 94 VAL B CA 1
ATOM 1527 C C . VAL B 1 94 ? -2.469 5.324 5.434 1 98.44 94 VAL B C 1
ATOM 1529 O O . VAL B 1 94 ? -2.174 5.195 6.621 1 98.44 94 VAL B O 1
ATOM 1532 N N . LEU B 1 95 ? -1.704 4.938 4.477 1 98.62 95 LEU B N 1
ATOM 1533 C CA . LEU B 1 95 ? -0.367 4.383 4.656 1 98.62 95 LEU B CA 1
ATOM 1534 C C . LEU B 1 95 ? 0.66 5.16 3.84 1 98.62 95 LEU B C 1
ATOM 1536 O O . LEU B 1 95 ? 0.486 5.348 2.635 1 98.62 95 LEU B O 1
ATOM 1540 N N . MET B 1 96 ? 1.639 5.641 4.508 1 98.44 96 MET B N 1
ATOM 1541 C CA . MET B 1 96 ? 2.705 6.379 3.842 1 98.44 96 MET B CA 1
ATOM 1542 C C . MET B 1 96 ? 4.074 5.938 4.348 1 98.44 96 MET B C 1
ATOM 1544 O O . MET B 1 96 ? 4.227 5.602 5.523 1 98.44 96 MET B O 1
ATOM 1548 N N . TRP B 1 97 ? 4.984 6 3.404 1 97.62 97 TRP B N 1
ATOM 1549 C CA . TRP B 1 97 ? 6.355 5.672 3.783 1 97.62 97 TRP B CA 1
ATOM 1550 C C . TRP B 1 97 ? 7.348 6.242 2.777 1 97.62 97 TRP B C 1
ATOM 1552 O O . TRP B 1 97 ? 6.961 6.672 1.688 1 97.62 97 TRP B O 1
ATOM 1562 N N . LYS B 1 98 ? 8.578 6.281 3.266 1 95.12 98 LYS B N 1
ATOM 1563 C CA . LYS B 1 98 ? 9.703 6.527 2.367 1 95.12 98 LYS B CA 1
ATOM 1564 C C . LYS B 1 98 ? 10.539 5.27 2.174 1 95.12 98 LYS B C 1
ATOM 1566 O O . LYS B 1 98 ? 10.625 4.43 3.074 1 95.12 98 LYS B O 1
#

Foldseek 3Di:
DPPPDDDQVVLQDQFKFWDDWPADPVVVVVLRVQLSVLCVVCVNPQVSSQVSSQVVCCVPPNHDKGKGKDFDDDDDDDDFHGWIWIHGNNTMIMIMTD/DPPDPDDQVVLQDQFKFWDDWPADPVLVVVLRVQLSVLCVVC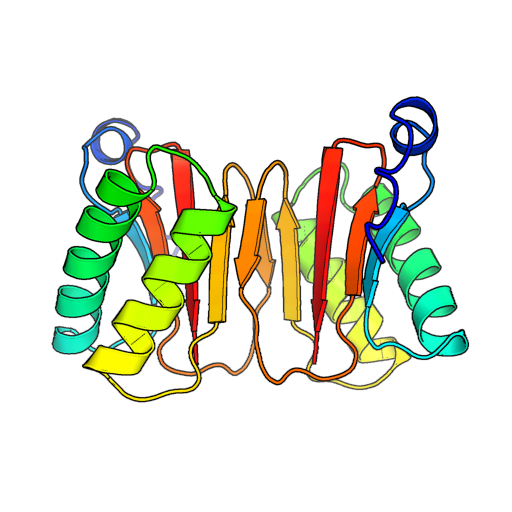VNPQVSSQVSSQVVCCVPPNHDKGKGKDFDDDDDDDDWHGWIWIHGNNTMIMIMTD

Organism: Trichomonas vaginalis (strain ATCC PRA-98 / G3) (NCBI:txid412133)

pLDDT: mean 90.95, std 12.8, range [40.41, 98.62]

Secondary structure (DSSP, 8-state):
----PPPHHHHTSSS-EEEEE---HHHHHHHHHHHHHHHHHHTT-HHHHHHHHHHHHHHHH-S--EEEEEEEEEEE--S-SS-EEEEETTTEEEEEE-/----PPPHHHHHSSS-EEEEE---HHHHHHHHHHHHHHHHHHTT-HHHHHHHHHHHHHHHH-S--EEEEEEEEEEE--S-SS-EEEEETTTEEEEEE-

InterPro domains:
  IPR001372 Dynein light chain, type 1/2 [PF01221] (16-98)
  IPR001372 Dynein light chain, type 1/2 [PTHR11886] (17-96)
  IPR001372 Dynein light chain, type 1/2 [SM01375] (11-98)
  IPR037177 Dynein light chain superfamily [G3DSA:3.30.740.10] (8-98)
  IPR037177 Dynein light chain superfamily [SSF54648] (11-98)

Solvent-accessible surface area (backbone atoms only — not comparable to full-atom values): 10383 Å² total; per-residue (Å²): 129,84,74,72,76,79,59,67,70,61,31,59,32,90,41,77,44,77,74,48,68,69,46,54,70,68,57,44,54,53,48,54,55,48,50,57,52,28,49,64,74,28,72,81,36,42,58,53,24,16,48,45,45,30,52,52,46,23,70,72,75,46,77,67,44,28,22,36,24,27,35,68,61,32,65,36,75,69,92,66,45,60,29,39,32,32,30,36,50,55,53,40,34,41,36,37,31,68,130,82,72,72,76,78,60,68,70,60,32,57,32,91,42,77,44,77,73,47,68,70,47,55,71,68,58,44,54,54,47,53,56,49,49,56,52,29,50,65,73,28,70,82,37,42,58,54,24,16,49,46,45,31,52,52,44,23,70,72,74,46,78,67,45,27,23,38,24,27,34,66,62,33,64,36,75,68,92,65,45,60,28,39,32,30,31,38,50,55,53,39,36,42,36,36,29,68

Nearest PDB structures (foldseek):
  2xqq-assembly2_B  TM=9.175E-01  e=1.477E-07  Homo sapiens
  7cnu-assembly2_B  TM=9.272E-01  e=3.784E-07  Homo sapiens
  3rjs-assembly1_A-2  TM=9.185E-01  e=3.784E-07  Toxoplasma gondii
  5wof-assembly2_B  TM=7.816E-01  e=1.932E-06  Plasmodium falciparum 3D7
  1pwk-assembly1_A  TM=8.065E-01  e=7.674E-06  Rattus norvegicus

Sequence (196 aa):
MTEEPIPEWRKQLNTPLVVETDMGDDLQTETLDLVSSAIERSQNNLELCCKALKEDMDKKTGPGWNVVVGEDFSHYITYTKNMIFLYFGGNLGVLMWKMTEEPIPEWRKQLNTPLVVETDMGDDLQTETLDLVSSAIERSQNNLELCCKALKEDMDKKTGPGWNVVVGEDFSHYITYTKNMIFLYFGGNLGVLMWK